Protein AF-A0A964U4U0-F1 (afdb_monomer)

Nearest PDB structures (foldseek):
  7o5y-assembly1_B  TM=2.198E-01  e=3.883E+00  Streptococcus sanguinis

Structure (mmCIF, N/CA/C/O backbone):
data_AF-A0A964U4U0-F1
#
_entry.id   AF-A0A964U4U0-F1
#
loop_
_atom_site.group_PDB
_atom_site.id
_atom_site.type_symbol
_atom_site.label_atom_id
_atom_site.label_alt_id
_atom_site.label_comp_id
_atom_site.label_asym_id
_atom_site.label_entity_id
_atom_site.label_seq_id
_atom_site.pdbx_PDB_ins_code
_atom_site.Cartn_x
_atom_site.Cartn_y
_atom_site.Cartn_z
_atom_site.occupancy
_atom_site.B_iso_or_equiv
_atom_site.auth_seq_id
_atom_site.auth_comp_id
_atom_site.auth_asym_id
_atom_site.auth_atom_id
_atom_site.pdbx_PDB_model_num
ATOM 1 N N . MET A 1 1 ? 42.409 -29.156 -69.355 1.00 46.88 1 MET A N 1
ATOM 2 C CA . MET A 1 1 ? 41.047 -29.585 -68.961 1.00 46.88 1 MET A CA 1
ATOM 3 C C . MET A 1 1 ? 41.095 -30.139 -67.543 1.00 46.88 1 MET A C 1
ATOM 5 O O . MET A 1 1 ? 41.234 -31.339 -67.374 1.00 46.88 1 MET A O 1
ATOM 9 N N . THR A 1 2 ? 41.028 -29.290 -66.521 1.00 56.16 2 THR A N 1
ATOM 10 C CA . THR A 1 2 ? 41.045 -29.736 -65.115 1.00 56.16 2 THR A CA 1
ATOM 11 C C . THR A 1 2 ? 40.323 -28.707 -64.252 1.00 56.16 2 THR A C 1
ATOM 13 O O . THR A 1 2 ? 40.936 -27.776 -63.747 1.00 56.16 2 THR A O 1
ATOM 16 N N . ALA A 1 3 ? 39.004 -28.854 -64.126 1.00 56.97 3 ALA A N 1
ATOM 17 C CA . ALA A 1 3 ? 38.183 -28.120 -63.161 1.00 56.97 3 ALA A CA 1
ATOM 18 C C . ALA A 1 3 ? 36.875 -28.894 -62.913 1.00 56.97 3 ALA A C 1
ATOM 20 O O . ALA A 1 3 ? 35.806 -28.495 -63.359 1.00 56.97 3 ALA A O 1
ATOM 21 N N . ARG A 1 4 ? 36.964 -30.076 -62.286 1.00 59.09 4 ARG A N 1
ATOM 22 C CA . ARG A 1 4 ? 35.781 -30.855 -61.850 1.00 59.09 4 ARG A CA 1
ATOM 23 C C . ARG A 1 4 ? 35.887 -31.425 -60.428 1.00 59.09 4 ARG A C 1
ATOM 25 O O . ARG A 1 4 ? 35.003 -32.153 -60.007 1.00 59.09 4 ARG A O 1
ATOM 32 N N . GLY A 1 5 ? 36.933 -31.073 -59.676 1.00 56.50 5 GLY A N 1
ATOM 33 C CA . GLY A 1 5 ? 37.124 -31.524 -58.288 1.00 56.50 5 GLY A CA 1
ATOM 34 C C . GLY A 1 5 ? 36.676 -30.527 -57.212 1.00 56.50 5 GLY A C 1
ATOM 35 O O . GLY A 1 5 ? 36.685 -30.873 -56.038 1.00 56.50 5 GLY A O 1
ATOM 36 N N . PHE A 1 6 ? 36.294 -29.303 -57.589 1.00 62.09 6 PHE A N 1
ATOM 37 C CA . PHE A 1 6 ? 35.995 -28.232 -56.628 1.00 62.09 6 PHE A CA 1
ATOM 38 C C . PHE A 1 6 ? 34.555 -28.248 -56.091 1.00 62.09 6 PHE A C 1
ATOM 40 O O . PHE A 1 6 ? 34.290 -27.654 -55.055 1.00 62.09 6 PHE A O 1
ATOM 47 N N . THR A 1 7 ? 33.632 -28.976 -56.723 1.00 78.88 7 THR A N 1
ATOM 48 C CA . THR A 1 7 ? 32.193 -28.857 -56.430 1.00 78.88 7 THR A CA 1
ATOM 49 C C . THR A 1 7 ? 31.756 -29.536 -55.131 1.00 78.88 7 THR A C 1
ATOM 51 O O . THR A 1 7 ? 30.837 -29.056 -54.477 1.00 78.88 7 THR A O 1
ATOM 54 N N . LEU A 1 8 ? 32.401 -30.634 -54.722 1.00 82.75 8 LEU A N 1
ATOM 55 C CA . LEU A 1 8 ? 32.011 -31.381 -53.515 1.00 82.75 8 LEU A CA 1
ATOM 56 C C . LEU A 1 8 ? 32.471 -30.684 -52.228 1.00 82.75 8 LEU A C 1
ATOM 58 O O . LEU A 1 8 ? 31.707 -30.578 -51.271 1.00 82.75 8 LEU A O 1
ATOM 62 N N . LEU A 1 9 ? 33.706 -30.176 -52.220 1.00 85.81 9 LEU A N 1
ATOM 63 C CA . LEU A 1 9 ? 34.259 -29.448 -51.078 1.00 85.81 9 LEU A CA 1
ATOM 64 C C . LEU A 1 9 ? 33.588 -28.076 -50.911 1.00 85.81 9 LEU A C 1
ATOM 66 O O . LEU A 1 9 ? 33.288 -27.674 -49.790 1.00 85.81 9 LEU A O 1
ATOM 70 N N . GLU A 1 10 ? 33.291 -27.393 -52.017 1.00 86.44 10 GLU A N 1
ATOM 71 C CA . GLU A 1 10 ? 32.561 -26.123 -52.015 1.00 86.44 10 GLU A CA 1
ATOM 72 C C . GLU A 1 10 ? 31.123 -26.289 -51.503 1.00 86.44 10 GLU A C 1
ATOM 74 O O . GLU A 1 10 ? 30.670 -25.501 -50.673 1.00 86.44 10 GLU A O 1
ATOM 79 N N . LEU A 1 11 ? 30.435 -27.370 -51.891 1.00 89.94 11 LEU A N 1
ATOM 80 C CA . LEU A 1 11 ? 29.103 -27.689 -51.372 1.00 89.94 11 LEU A CA 1
ATOM 81 C C . LEU A 1 11 ? 29.129 -28.001 -49.865 1.00 89.94 11 LEU A C 1
ATOM 83 O O . LEU A 1 11 ? 28.239 -27.583 -49.118 1.00 89.94 11 LEU A O 1
ATOM 87 N N . LEU A 1 12 ? 30.163 -28.699 -49.390 1.00 92.50 12 LEU A N 1
ATOM 88 C CA . LEU A 1 12 ? 30.322 -29.010 -47.968 1.00 92.50 12 LEU A CA 1
ATOM 89 C C . LEU A 1 12 ? 30.622 -27.748 -47.138 1.00 92.50 12 LEU A C 1
ATOM 91 O O . LEU A 1 12 ? 30.056 -27.563 -46.062 1.00 92.50 12 LEU A O 1
ATOM 95 N N . LEU A 1 13 ? 31.434 -26.829 -47.666 1.00 94.25 13 LEU A N 1
ATOM 96 C CA . LEU A 1 13 ? 31.675 -25.523 -47.046 1.00 94.25 13 LEU A CA 1
ATOM 97 C C . LEU A 1 13 ? 30.412 -24.650 -47.021 1.00 94.25 13 LEU A C 1
ATOM 99 O O . LEU A 1 13 ? 30.101 -24.063 -45.985 1.00 94.25 13 LEU A O 1
ATOM 103 N N . ALA A 1 14 ? 29.651 -24.602 -48.117 1.00 94.00 14 ALA A N 1
ATOM 104 C CA . ALA A 1 14 ? 28.410 -23.830 -48.197 1.00 94.00 14 ALA A CA 1
ATOM 105 C C . ALA A 1 14 ? 27.355 -24.325 -47.192 1.00 94.00 14 ALA A C 1
ATOM 107 O O . ALA A 1 14 ? 26.696 -23.526 -46.519 1.00 94.00 14 ALA A O 1
ATOM 108 N N . THR A 1 15 ? 27.225 -25.644 -47.037 1.00 94.75 15 THR A N 1
ATOM 109 C CA . THR A 1 15 ? 26.290 -26.236 -46.068 1.00 94.75 15 THR A CA 1
ATOM 110 C C . THR A 1 15 ? 26.719 -25.964 -44.626 1.00 94.75 15 THR A C 1
ATOM 112 O O . THR A 1 15 ? 25.882 -25.544 -43.827 1.00 94.75 15 THR A O 1
ATOM 115 N N . MET A 1 16 ? 28.012 -26.081 -44.295 1.00 96.62 16 MET A N 1
ATOM 116 C CA . MET A 1 16 ? 28.520 -25.701 -42.968 1.00 96.62 16 MET A CA 1
ATOM 117 C C . MET A 1 16 ? 28.282 -24.224 -42.648 1.00 96.62 16 MET A C 1
ATOM 119 O O . MET A 1 16 ? 27.806 -23.900 -41.558 1.00 96.62 16 MET A O 1
ATOM 123 N N . LEU A 1 17 ? 28.559 -23.330 -43.602 1.00 96.31 17 LEU A N 1
ATOM 124 C CA . LEU A 1 17 ? 28.321 -21.897 -43.433 1.00 96.31 17 LEU A CA 1
ATOM 125 C C . LEU A 1 17 ? 26.839 -21.618 -43.146 1.00 96.31 17 LEU A C 1
ATOM 127 O O . LEU A 1 17 ? 26.513 -20.854 -42.240 1.00 96.31 17 LEU A O 1
ATOM 131 N N . THR A 1 18 ? 25.940 -22.289 -43.869 1.00 96.75 18 THR A N 1
ATOM 132 C CA . THR A 1 18 ? 24.490 -22.136 -43.692 1.00 96.75 18 THR A CA 1
ATOM 133 C C . THR A 1 18 ? 24.042 -22.564 -42.292 1.00 96.75 18 THR A C 1
ATOM 135 O O . THR A 1 18 ? 23.272 -21.848 -41.653 1.00 96.75 18 THR A O 1
ATOM 138 N N . VAL A 1 19 ? 24.561 -23.682 -41.770 1.00 97.44 19 VAL A N 1
ATOM 139 C CA . VAL A 1 19 ? 24.249 -24.153 -40.407 1.00 97.44 19 VAL A CA 1
ATOM 140 C C . VAL A 1 19 ? 24.725 -23.152 -39.353 1.00 97.44 19 VAL A C 1
ATOM 142 O O . VAL A 1 19 ? 23.967 -22.823 -38.442 1.00 97.44 19 VAL A O 1
ATOM 145 N N . ILE A 1 20 ? 25.943 -22.616 -39.489 1.00 96.50 20 ILE A N 1
ATOM 146 C CA . ILE A 1 20 ? 26.489 -21.622 -38.550 1.00 96.50 20 ILE A CA 1
ATOM 147 C C . ILE A 1 20 ? 25.628 -20.354 -38.543 1.00 96.50 20 ILE A C 1
ATOM 149 O O . ILE A 1 20 ? 25.281 -19.846 -37.474 1.00 96.50 20 ILE A O 1
ATOM 153 N N . VAL A 1 21 ? 25.231 -19.869 -39.723 1.00 96.44 21 VAL A N 1
ATOM 154 C CA . VAL A 1 21 ? 24.347 -18.702 -39.844 1.00 96.44 21 VAL A CA 1
ATOM 155 C C . VAL A 1 21 ? 22.987 -18.984 -39.204 1.00 96.44 21 VAL A C 1
ATOM 157 O O . VAL A 1 21 ? 22.488 -18.153 -38.450 1.00 96.44 21 VAL A O 1
ATOM 160 N N . MET A 1 22 ? 22.408 -20.165 -39.429 1.00 97.00 22 MET A N 1
ATOM 161 C CA . MET A 1 22 ? 21.101 -20.529 -38.878 1.00 97.00 22 MET A CA 1
ATOM 162 C C . MET A 1 22 ? 21.124 -20.638 -37.346 1.00 97.00 22 MET A C 1
ATOM 164 O O . MET A 1 22 ? 20.206 -20.148 -36.691 1.00 97.00 22 MET A O 1
ATOM 168 N N . VAL A 1 23 ? 22.201 -21.179 -36.762 1.00 95.94 23 VAL A N 1
ATOM 169 C CA . VAL A 1 23 ? 22.423 -21.188 -35.303 1.00 95.94 23 VAL A CA 1
ATOM 170 C C . VAL A 1 23 ? 22.559 -19.763 -34.758 1.00 95.94 23 VAL A C 1
ATOM 172 O O . VAL A 1 23 ? 21.965 -19.440 -33.730 1.00 95.94 23 VAL A O 1
ATOM 175 N N . GLY A 1 24 ? 23.284 -18.888 -35.462 1.00 94.19 24 GLY A N 1
ATOM 176 C CA . GLY A 1 24 ? 23.416 -17.476 -35.093 1.00 94.19 24 GLY A CA 1
ATOM 177 C C . GLY A 1 24 ? 22.075 -16.737 -35.098 1.00 94.19 24 GLY A C 1
ATOM 178 O O . GLY A 1 24 ? 21.735 -16.063 -34.126 1.00 94.19 24 GLY A O 1
ATOM 179 N N . VAL A 1 25 ? 21.275 -16.917 -36.152 1.00 94.31 25 VAL A N 1
ATOM 180 C CA . VAL A 1 25 ? 19.927 -16.336 -36.251 1.00 94.31 25 VAL A CA 1
ATOM 181 C C . VAL A 1 25 ? 19.024 -16.883 -35.151 1.00 94.31 25 VAL A C 1
ATOM 183 O O . VAL A 1 25 ? 18.333 -16.106 -34.498 1.00 94.31 25 VAL A O 1
ATOM 186 N N . MET A 1 26 ? 19.062 -18.189 -34.880 1.00 92.81 26 MET A N 1
ATOM 187 C CA . MET A 1 26 ? 18.259 -18.7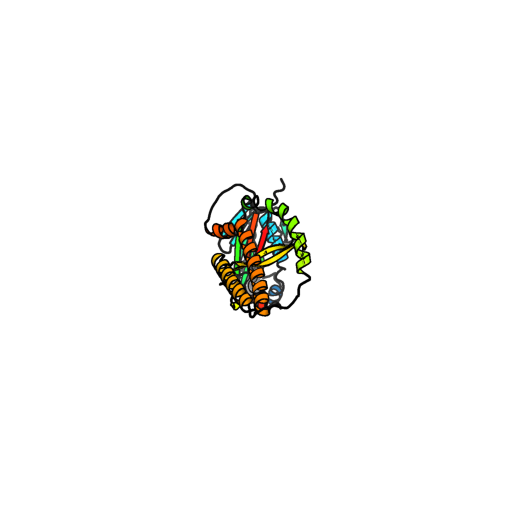95 -33.819 1.00 92.81 26 MET A CA 1
ATOM 188 C C . MET A 1 26 ? 18.651 -18.256 -32.438 1.00 92.81 26 MET A C 1
ATOM 190 O O . MET A 1 26 ? 17.771 -17.959 -31.640 1.00 92.81 26 MET A O 1
ATOM 194 N N . ALA A 1 27 ? 19.939 -18.028 -32.169 1.00 88.31 27 ALA A N 1
ATOM 195 C CA . ALA A 1 27 ? 20.390 -17.398 -30.928 1.00 88.31 27 ALA A CA 1
ATOM 196 C C . ALA A 1 27 ? 19.879 -15.953 -30.777 1.00 88.31 27 ALA A C 1
ATOM 198 O O . ALA A 1 27 ? 19.484 -15.550 -29.682 1.00 88.31 27 ALA A O 1
ATOM 199 N N . VAL A 1 28 ? 19.845 -15.177 -31.865 1.00 85.81 28 VAL A N 1
ATOM 200 C CA . VAL A 1 28 ? 19.287 -13.813 -31.867 1.00 85.81 28 VAL A CA 1
ATOM 201 C C . VAL A 1 28 ? 17.772 -13.843 -31.675 1.00 85.81 28 VAL A C 1
ATOM 203 O O . VAL A 1 28 ? 17.255 -13.117 -30.831 1.00 85.81 28 VAL A O 1
ATOM 206 N N . VAL A 1 29 ? 17.062 -14.717 -32.390 1.00 83.69 29 VAL A N 1
ATOM 207 C CA . VAL A 1 29 ? 15.612 -14.886 -32.239 1.00 83.69 29 VAL A CA 1
ATOM 208 C C . VAL A 1 29 ? 15.274 -15.345 -30.827 1.00 83.69 29 VAL A C 1
ATOM 210 O O . VAL A 1 29 ? 14.354 -14.799 -30.249 1.00 83.69 29 VAL A O 1
ATOM 213 N N . VAL A 1 30 ? 16.034 -16.260 -30.221 1.00 80.81 30 VAL A N 1
ATOM 214 C CA . VAL A 1 30 ? 15.833 -16.667 -28.819 1.00 80.81 30 VAL A CA 1
ATOM 215 C C . VAL A 1 30 ? 16.056 -15.494 -27.865 1.00 80.81 30 VAL A C 1
ATOM 217 O O . VAL A 1 30 ? 15.299 -15.353 -26.916 1.00 80.81 30 VAL A O 1
ATOM 220 N N . ARG A 1 31 ? 17.025 -14.608 -28.124 1.00 70.88 31 ARG A N 1
ATOM 221 C CA . ARG A 1 31 ? 17.236 -13.405 -27.300 1.00 70.88 31 ARG A CA 1
ATOM 222 C C . ARG A 1 31 ? 16.146 -12.344 -27.460 1.00 70.88 31 ARG A C 1
ATOM 224 O O . ARG A 1 31 ? 15.880 -11.630 -26.505 1.00 70.88 31 ARG A O 1
ATOM 231 N N . ILE A 1 32 ? 15.541 -12.228 -28.642 1.00 71.81 32 ILE A N 1
ATOM 232 C CA . ILE A 1 32 ? 14.451 -11.272 -28.914 1.00 71.81 32 ILE A CA 1
ATOM 233 C C . ILE A 1 32 ? 13.091 -11.846 -28.482 1.00 71.81 32 ILE A C 1
ATOM 235 O O . ILE A 1 32 ? 12.220 -11.113 -28.026 1.00 71.81 32 ILE A O 1
ATOM 239 N N . ALA A 1 33 ? 12.900 -13.155 -28.647 1.00 61.56 33 ALA A N 1
ATOM 240 C CA . ALA A 1 33 ? 11.668 -13.875 -28.342 1.00 61.56 33 ALA A CA 1
ATOM 241 C C . ALA A 1 33 ? 11.613 -14.382 -26.903 1.00 61.56 33 ALA A C 1
ATOM 243 O O . ALA A 1 33 ? 10.542 -14.791 -26.463 1.00 61.56 33 ALA A O 1
ATOM 244 N N . GLN A 1 34 ? 12.724 -14.351 -26.161 1.00 49.06 34 GLN A N 1
ATOM 245 C CA . GLN A 1 34 ? 12.649 -14.283 -24.713 1.00 49.06 34 GLN A CA 1
ATOM 246 C C . GLN A 1 34 ? 11.943 -12.961 -24.406 1.00 49.06 34 GLN A C 1
ATOM 248 O O . GLN A 1 34 ? 12.555 -11.906 -24.594 1.00 49.06 34 GLN A O 1
ATOM 253 N N . PRO A 1 35 ? 10.662 -12.964 -23.973 1.00 44.22 35 PRO A N 1
ATOM 254 C CA . PRO A 1 35 ? 10.140 -11.777 -23.323 1.00 44.22 35 PRO A CA 1
ATOM 255 C C . PRO A 1 35 ? 11.170 -11.401 -22.259 1.00 44.22 35 PRO A C 1
ATOM 257 O O . PRO A 1 35 ? 11.768 -12.298 -21.657 1.00 44.22 35 PRO A O 1
ATOM 260 N N . LEU A 1 36 ? 11.402 -10.105 -22.048 1.00 47.81 36 LEU A N 1
ATOM 261 C CA . LEU A 1 36 ? 12.010 -9.635 -20.811 1.00 47.81 36 LEU A CA 1
ATOM 262 C C . LEU A 1 36 ? 11.108 -10.129 -19.677 1.00 47.81 36 LEU A C 1
ATOM 264 O O . LEU A 1 36 ? 10.215 -9.422 -19.223 1.00 47.81 36 LEU A O 1
ATOM 268 N N . ASP A 1 37 ? 11.262 -11.393 -19.300 1.00 45.56 37 ASP A N 1
ATOM 269 C CA . ASP A 1 37 ? 10.617 -11.994 -18.168 1.00 45.56 37 ASP A CA 1
ATOM 270 C C . ASP A 1 37 ? 11.407 -11.398 -17.007 1.00 45.56 37 ASP A C 1
ATOM 272 O O . ASP A 1 37 ? 12.599 -11.700 -16.860 1.00 45.56 37 ASP A O 1
ATOM 276 N N . PRO A 1 38 ? 10.812 -10.525 -16.179 1.00 48.72 38 PRO A N 1
ATOM 277 C CA . PRO A 1 38 ? 11.486 -9.936 -15.020 1.00 48.72 38 PRO A CA 1
ATOM 278 C C . PRO A 1 38 ? 11.909 -10.990 -13.968 1.00 48.72 38 PRO A C 1
ATOM 280 O O . PRO A 1 38 ? 12.264 -10.658 -12.837 1.00 48.72 38 PRO A O 1
ATOM 283 N N . ARG A 1 39 ? 11.866 -12.278 -14.322 1.00 50.34 39 ARG A N 1
ATOM 284 C CA . ARG A 1 39 ? 12.176 -13.448 -13.514 1.00 50.34 39 ARG A CA 1
ATOM 285 C C . ARG A 1 39 ? 13.630 -13.905 -13.585 1.00 50.34 39 ARG A C 1
ATOM 287 O O . ARG A 1 39 ? 14.056 -14.543 -12.631 1.00 50.34 39 ARG A O 1
ATOM 294 N N . ASP A 1 40 ? 14.421 -13.560 -14.602 1.00 44.69 40 ASP A N 1
ATOM 295 C CA . ASP A 1 40 ? 15.714 -14.256 -14.796 1.00 44.69 40 ASP A CA 1
ATOM 296 C C . ASP A 1 40 ? 16.935 -13.641 -14.074 1.00 44.69 40 ASP A C 1
ATOM 298 O O . ASP A 1 40 ? 18.091 -13.957 -14.342 1.00 44.69 40 ASP A O 1
ATOM 302 N N . ARG A 1 41 ? 16.690 -12.771 -13.085 1.00 46.56 41 ARG A N 1
ATOM 303 C CA . ARG A 1 41 ? 17.671 -12.427 -12.030 1.00 46.56 41 ARG A CA 1
ATOM 304 C C . ARG A 1 41 ? 17.079 -12.520 -10.630 1.00 46.56 41 ARG A C 1
ATOM 306 O O . ARG A 1 41 ? 17.507 -11.829 -9.706 1.00 46.56 41 ARG A O 1
ATOM 313 N N . SER A 1 42 ? 16.073 -13.369 -10.481 1.00 46.09 42 SER A N 1
ATOM 314 C CA . SER A 1 42 ? 15.444 -13.644 -9.205 1.00 46.09 42 SER A CA 1
ATOM 315 C C . SER A 1 42 ? 15.955 -14.985 -8.670 1.00 46.09 42 SER A C 1
ATOM 317 O O . SER A 1 42 ? 15.746 -15.993 -9.344 1.00 46.09 42 SER A O 1
ATOM 319 N N . PRO A 1 43 ? 16.634 -15.044 -7.500 1.00 44.88 43 PRO A N 1
ATOM 320 C CA . PRO A 1 43 ? 16.855 -16.309 -6.793 1.00 44.88 43 PRO A CA 1
ATOM 321 C C . PRO A 1 43 ? 15.554 -17.118 -6.767 1.00 44.88 43 PRO A C 1
ATOM 323 O O . PRO A 1 43 ? 14.476 -16.530 -6.682 1.00 44.88 43 PRO A O 1
ATOM 326 N N . GLY A 1 44 ? 15.657 -18.439 -6.921 1.00 43.72 44 GLY A N 1
ATOM 327 C CA . GLY A 1 44 ? 14.530 -19.307 -7.264 1.00 43.72 44 GLY A CA 1
ATOM 328 C C . GLY A 1 44 ? 13.243 -19.033 -6.463 1.00 43.72 44 GLY A C 1
ATOM 329 O O . GLY A 1 44 ? 13.301 -18.631 -5.298 1.00 43.72 44 GLY A O 1
ATOM 330 N N . PRO A 1 45 ? 12.055 -19.279 -7.050 1.00 53.25 45 PRO A N 1
ATOM 331 C CA . PRO A 1 45 ? 10.754 -18.902 -6.481 1.00 53.25 45 PRO A CA 1
ATOM 332 C C . PRO A 1 45 ? 10.461 -19.471 -5.080 1.00 53.25 45 PRO A C 1
ATOM 334 O O . PRO A 1 45 ? 9.550 -18.990 -4.408 1.00 53.25 45 PRO A O 1
ATOM 337 N N . GLN A 1 46 ? 11.230 -20.460 -4.613 1.00 50.66 46 GLN A N 1
ATOM 338 C CA . GLN A 1 46 ? 11.144 -20.982 -3.247 1.00 50.66 46 GLN A CA 1
ATOM 339 C C . GLN A 1 46 ? 11.920 -20.150 -2.206 1.00 50.66 46 GLN A C 1
ATOM 341 O O . GLN A 1 46 ? 11.476 -20.082 -1.061 1.00 50.66 46 GLN A O 1
ATOM 346 N N . ASP A 1 47 ? 12.994 -19.450 -2.588 1.00 48.69 47 ASP A N 1
ATOM 347 C CA . ASP A 1 47 ? 13.791 -18.623 -1.667 1.00 48.69 47 ASP A CA 1
ATOM 348 C C . ASP A 1 47 ? 13.290 -17.174 -1.580 1.00 48.69 47 ASP A C 1
ATOM 350 O O . ASP A 1 47 ? 13.336 -16.560 -0.512 1.00 48.69 47 ASP A O 1
ATOM 354 N N . GLN A 1 48 ? 12.714 -16.625 -2.656 1.00 49.41 48 GLN A N 1
ATOM 355 C CA . GLN A 1 48 ? 12.152 -15.265 -2.632 1.00 49.41 48 GLN A CA 1
ATOM 356 C C . GLN A 1 48 ? 10.868 -15.134 -1.819 1.00 49.41 48 GLN A C 1
ATOM 358 O O . GLN A 1 48 ? 10.637 -14.094 -1.203 1.00 49.41 48 GLN A O 1
ATOM 363 N N . ALA A 1 49 ? 10.050 -16.188 -1.753 1.00 51.34 49 ALA A N 1
ATOM 364 C CA . ALA A 1 49 ? 8.835 -16.173 -0.942 1.00 51.34 49 ALA A CA 1
ATOM 365 C C . ALA A 1 49 ? 9.134 -16.018 0.563 1.00 51.34 49 ALA A C 1
ATOM 367 O O . ALA A 1 49 ? 8.275 -15.549 1.306 1.00 51.34 49 ALA A O 1
ATOM 368 N N . ARG A 1 50 ? 10.351 -16.367 1.012 1.00 51.50 50 ARG A N 1
ATOM 369 C CA . ARG A 1 50 ? 10.801 -16.205 2.406 1.00 51.50 50 ARG A CA 1
ATOM 370 C C . ARG A 1 50 ? 11.458 -14.856 2.689 1.00 51.50 50 ARG A C 1
ATOM 372 O O . ARG A 1 50 ? 11.630 -14.505 3.851 1.00 51.50 50 ARG A O 1
ATOM 379 N N . GLN A 1 51 ? 11.800 -14.093 1.654 1.00 52.00 51 GLN A N 1
ATOM 380 C CA . GLN A 1 51 ? 12.447 -12.788 1.777 1.00 52.00 51 GLN A CA 1
ATOM 381 C C . GLN A 1 51 ? 11.584 -11.684 1.169 1.00 52.00 51 GLN A C 1
ATOM 383 O O . GLN A 1 51 ? 12.095 -10.785 0.497 1.00 52.00 51 GLN A O 1
ATOM 388 N N . SER A 1 52 ? 10.266 -11.721 1.413 1.00 54.59 52 SER A N 1
ATOM 389 C CA . SER A 1 52 ? 9.472 -10.509 1.222 1.00 54.59 52 SER A CA 1
ATOM 390 C C . SER A 1 52 ? 10.161 -9.402 2.025 1.00 54.59 52 SER A C 1
ATOM 392 O O . SER A 1 52 ? 10.413 -9.602 3.220 1.00 54.59 52 SER A O 1
ATOM 394 N N . PRO A 1 53 ? 10.540 -8.274 1.395 1.00 63.09 53 PRO A N 1
ATOM 395 C CA . PRO A 1 53 ? 11.219 -7.209 2.106 1.00 63.09 53 PRO A CA 1
ATOM 396 C C . PRO A 1 53 ? 10.373 -6.826 3.322 1.00 63.09 53 PRO A C 1
ATOM 398 O O . PRO A 1 53 ? 9.141 -6.787 3.214 1.00 63.09 53 PRO A O 1
ATOM 401 N N . PRO A 1 54 ? 11.006 -6.578 4.483 1.00 77.69 54 PRO A N 1
ATOM 402 C CA . PRO A 1 54 ? 10.277 -6.255 5.693 1.00 77.69 54 PRO A CA 1
ATOM 403 C C . PRO A 1 54 ? 9.322 -5.105 5.409 1.00 77.69 54 PRO A C 1
ATOM 405 O O . PRO A 1 54 ? 9.634 -4.176 4.655 1.00 77.69 54 PRO A O 1
ATOM 408 N N . ILE A 1 55 ? 8.148 -5.191 6.022 1.00 79.19 55 ILE A N 1
ATOM 409 C CA . ILE A 1 55 ? 7.030 -4.286 5.787 1.00 79.19 55 ILE A CA 1
ATOM 410 C C . ILE A 1 55 ? 7.427 -2.796 5.992 1.00 79.19 55 ILE A C 1
ATOM 412 O O . ILE A 1 55 ? 6.833 -1.883 5.439 1.00 79.19 55 ILE A O 1
ATOM 416 N N . ASP A 1 56 ? 8.493 -2.509 6.728 1.00 78.50 56 ASP A N 1
ATOM 417 C CA . ASP A 1 56 ? 8.962 -1.134 6.920 1.00 78.50 56 ASP A CA 1
ATOM 418 C C . ASP A 1 56 ? 9.736 -0.588 5.710 1.00 78.50 56 ASP A C 1
ATOM 420 O O . ASP A 1 56 ? 9.703 0.614 5.431 1.00 78.50 56 ASP A O 1
ATOM 424 N N . ARG A 1 57 ? 10.409 -1.459 4.943 1.00 82.31 57 ARG A N 1
ATOM 425 C CA . ARG A 1 57 ? 11.183 -1.059 3.760 1.00 82.31 57 ARG A CA 1
ATOM 426 C C . ARG A 1 57 ? 10.271 -0.538 2.662 1.00 82.31 57 ARG A C 1
ATOM 428 O O . ARG A 1 57 ? 10.558 0.507 2.083 1.00 82.31 57 ARG A O 1
ATOM 435 N N . TRP A 1 58 ? 9.182 -1.242 2.369 1.00 84.69 58 TRP A N 1
ATOM 436 C CA . TRP A 1 58 ? 8.275 -0.775 1.326 1.00 84.69 58 TRP A CA 1
ATOM 437 C C . TRP A 1 58 ? 7.435 0.421 1.766 1.00 84.69 58 TRP A C 1
ATOM 439 O O . TRP A 1 58 ? 7.187 1.297 0.944 1.00 84.69 58 TRP A O 1
ATOM 449 N N . LEU A 1 59 ? 7.066 0.518 3.050 1.00 85.50 59 LEU A N 1
ATOM 450 C CA . LEU A 1 59 ? 6.422 1.722 3.573 1.00 85.50 59 LEU A CA 1
ATOM 451 C C . LEU A 1 59 ? 7.318 2.948 3.416 1.00 85.50 59 LEU A C 1
ATOM 453 O O . LEU A 1 59 ? 6.821 4.024 3.098 1.00 85.50 59 LEU A O 1
ATOM 457 N N . ARG A 1 60 ? 8.635 2.791 3.577 1.00 85.81 60 ARG A N 1
ATOM 458 C CA . ARG A 1 60 ? 9.597 3.861 3.299 1.00 85.81 60 ARG A CA 1
ATOM 459 C C . ARG A 1 60 ? 9.592 4.267 1.826 1.00 85.81 60 ARG A C 1
ATOM 461 O O . ARG A 1 60 ? 9.503 5.454 1.551 1.00 85.81 60 ARG A O 1
ATOM 468 N N . VAL A 1 61 ? 9.627 3.303 0.902 1.00 90.19 61 VAL A N 1
ATOM 469 C CA . VAL A 1 61 ? 9.554 3.583 -0.546 1.00 90.19 61 VAL A CA 1
ATOM 470 C C . VAL A 1 61 ? 8.258 4.311 -0.894 1.00 90.19 61 VAL A C 1
ATOM 472 O O . VAL A 1 61 ? 8.296 5.348 -1.541 1.00 90.19 61 VAL A O 1
ATOM 475 N N . LEU A 1 62 ? 7.117 3.822 -0.409 1.00 91.56 62 LEU A N 1
ATOM 476 C CA . LEU A 1 62 ? 5.822 4.443 -0.668 1.00 91.56 62 LEU A CA 1
ATOM 477 C C . LEU A 1 62 ? 5.715 5.854 -0.074 1.00 91.56 62 LEU A C 1
ATOM 479 O O . LEU A 1 62 ? 5.150 6.738 -0.710 1.00 91.56 62 LEU A O 1
ATOM 483 N N . ARG A 1 63 ? 6.276 6.081 1.122 1.00 90.19 63 ARG A N 1
ATOM 484 C CA . ARG A 1 63 ? 6.389 7.422 1.717 1.00 90.19 63 ARG A CA 1
ATOM 485 C C . ARG A 1 63 ? 7.185 8.360 0.824 1.00 90.19 63 ARG A C 1
ATOM 487 O O . ARG A 1 63 ? 6.728 9.466 0.568 1.00 90.19 63 ARG A O 1
ATOM 494 N N . THR A 1 64 ? 8.343 7.915 0.342 1.00 90.75 64 THR A N 1
ATOM 495 C CA . THR A 1 64 ? 9.174 8.703 -0.570 1.00 90.75 64 THR A CA 1
ATOM 496 C C . THR A 1 64 ? 8.438 9.004 -1.873 1.00 90.75 64 THR A C 1
ATOM 498 O O . THR A 1 64 ? 8.426 10.156 -2.294 1.00 90.75 64 THR A O 1
ATOM 501 N N . ASP A 1 65 ? 7.783 8.012 -2.474 1.00 93.88 65 ASP A N 1
ATOM 502 C CA . ASP A 1 65 ? 7.055 8.187 -3.732 1.00 93.88 65 ASP A CA 1
ATOM 503 C C . ASP A 1 65 ? 5.875 9.158 -3.587 1.00 93.88 65 ASP A C 1
ATOM 505 O O . ASP A 1 65 ? 5.674 10.008 -4.451 1.00 93.88 65 ASP A O 1
ATOM 509 N N . LEU A 1 66 ? 5.120 9.070 -2.486 1.00 93.19 66 LEU A N 1
ATOM 510 C CA . LEU A 1 66 ? 4.012 9.986 -2.202 1.00 93.19 66 LEU A CA 1
ATOM 511 C C . LEU A 1 66 ? 4.500 11.406 -1.903 1.00 93.19 66 LEU A C 1
ATOM 513 O O . LEU A 1 66 ? 3.927 12.348 -2.431 1.00 93.19 66 LEU A O 1
ATOM 517 N N . ALA A 1 67 ? 5.586 11.565 -1.143 1.00 90.38 67 ALA A N 1
ATOM 518 C CA . ALA A 1 67 ? 6.145 12.880 -0.818 1.00 90.38 67 ALA A CA 1
ATOM 519 C C . ALA A 1 67 ? 6.656 13.656 -2.048 1.00 90.38 67 ALA A C 1
ATOM 521 O O . ALA A 1 67 ? 6.736 14.880 -2.019 1.00 90.38 67 ALA A O 1
ATOM 522 N N . HIS A 1 68 ? 7.010 12.958 -3.130 1.00 93.31 68 HIS A N 1
ATOM 523 C CA . HIS A 1 68 ? 7.498 13.573 -4.369 1.00 93.31 68 HIS A CA 1
ATOM 524 C C . HIS A 1 68 ? 6.481 13.502 -5.517 1.00 93.31 68 HIS A C 1
ATOM 526 O O . HIS A 1 68 ? 6.805 13.871 -6.655 1.00 93.31 68 HIS A O 1
ATOM 532 N N . ALA A 1 69 ? 5.267 13.013 -5.254 1.00 95.06 69 ALA A N 1
ATOM 533 C CA . ALA A 1 69 ? 4.200 12.982 -6.237 1.00 95.06 69 ALA A CA 1
ATOM 534 C C . ALA A 1 69 ? 3.668 14.403 -6.470 1.00 95.06 69 ALA A C 1
ATOM 536 O O . ALA A 1 69 ? 3.377 15.144 -5.542 1.00 95.06 69 ALA A O 1
ATOM 537 N N . LYS A 1 70 ? 3.530 14.793 -7.737 1.00 95.06 70 LYS A N 1
ATOM 538 C CA . LYS A 1 70 ? 2.858 16.035 -8.150 1.00 95.06 70 LYS A CA 1
ATOM 539 C C . LYS A 1 70 ? 1.399 15.805 -8.516 1.00 95.06 70 LYS A C 1
ATOM 541 O O . LYS A 1 70 ? 0.589 16.719 -8.445 1.00 95.06 70 LYS A O 1
ATOM 546 N N . ASN A 1 71 ? 1.070 14.591 -8.943 1.00 95.31 71 ASN A N 1
ATOM 547 C CA . ASN A 1 71 ? -0.291 14.184 -9.248 1.00 95.31 71 ASN A CA 1
ATOM 548 C C . ASN A 1 71 ? -0.514 12.762 -8.736 1.00 95.31 71 ASN A C 1
ATOM 550 O O . ASN A 1 71 ? 0.342 11.893 -8.914 1.00 95.31 71 ASN A O 1
ATOM 554 N N . ILE A 1 72 ? -1.666 12.546 -8.108 1.00 95.75 72 ILE A N 1
ATOM 555 C CA . ILE A 1 72 ? -2.071 11.278 -7.516 1.00 95.75 72 ILE A CA 1
ATOM 556 C C . ILE A 1 72 ? -3.455 10.936 -8.053 1.00 95.75 72 ILE A C 1
ATOM 558 O O . ILE A 1 72 ? -4.427 11.654 -7.832 1.00 95.75 72 ILE A O 1
ATOM 562 N N . GLN A 1 73 ? -3.539 9.807 -8.744 1.00 95.88 73 GLN A N 1
ATOM 563 C CA . GLN A 1 73 ? -4.781 9.238 -9.247 1.00 95.88 73 GLN A CA 1
ATOM 564 C C . GLN A 1 73 ? -5.038 7.915 -8.541 1.00 95.88 73 GLN A C 1
ATOM 566 O O . GLN A 1 73 ? -4.184 7.025 -8.518 1.00 95.88 73 GLN A O 1
ATOM 571 N N . THR A 1 74 ? -6.229 7.769 -7.979 1.00 94.12 74 THR A N 1
ATOM 572 C CA . THR A 1 74 ? -6.649 6.548 -7.299 1.00 94.12 74 THR A CA 1
ATOM 573 C C . THR A 1 74 ? -7.745 5.863 -8.106 1.00 94.12 74 THR A C 1
ATOM 575 O O . THR A 1 74 ? -8.626 6.499 -8.678 1.00 94.12 74 THR A O 1
ATOM 578 N N . ALA A 1 75 ? -7.664 4.542 -8.177 1.00 93.56 75 ALA A N 1
ATOM 579 C CA . ALA A 1 75 ? -8.691 3.665 -8.711 1.00 93.56 75 ALA A CA 1
ATOM 580 C C . ALA A 1 75 ? -8.789 2.430 -7.806 1.00 93.56 75 ALA A C 1
ATOM 582 O O . ALA A 1 75 ? -8.003 2.255 -6.868 1.00 93.56 75 ALA A O 1
ATOM 583 N N . GLU A 1 76 ? -9.764 1.562 -8.055 1.00 90.19 76 GLU A N 1
ATOM 584 C CA . GLU A 1 76 ? -9.884 0.329 -7.285 1.00 90.19 76 GLU A CA 1
ATOM 585 C C . GLU A 1 76 ? -8.619 -0.532 -7.439 1.00 90.19 76 GLU A C 1
ATOM 587 O O . GLU A 1 76 ? -8.223 -0.884 -8.550 1.00 90.19 76 GLU A O 1
ATOM 592 N N . ASN A 1 77 ? -7.959 -0.836 -6.312 1.00 92.38 77 ASN A N 1
ATOM 593 C CA . ASN A 1 77 ? -6.726 -1.631 -6.246 1.00 92.38 77 ASN A CA 1
ATOM 594 C C . ASN A 1 77 ? -5.567 -1.101 -7.110 1.00 92.38 77 ASN A C 1
ATOM 596 O O . ASN A 1 77 ? -4.663 -1.857 -7.485 1.00 92.38 77 ASN A O 1
ATOM 600 N N . LYS A 1 78 ? -5.582 0.201 -7.423 1.00 96.19 78 LYS A N 1
ATOM 601 C CA . LYS A 1 78 ? -4.553 0.864 -8.219 1.00 96.19 78 LYS A CA 1
ATOM 602 C C . LYS A 1 78 ? -4.340 2.304 -7.755 1.00 96.19 78 LYS A C 1
ATOM 604 O O . LYS A 1 78 ? -5.283 3.080 -7.652 1.00 96.19 78 LYS A O 1
ATOM 609 N N . ILE A 1 79 ? -3.088 2.684 -7.530 1.00 96.31 79 ILE A N 1
ATOM 610 C CA . ILE A 1 79 ? -2.680 4.074 -7.291 1.00 96.31 79 ILE A CA 1
ATOM 611 C C . ILE A 1 79 ? -1.652 4.432 -8.353 1.00 96.31 79 ILE A C 1
ATOM 613 O O . ILE A 1 79 ? -0.687 3.702 -8.548 1.00 96.31 79 ILE A O 1
ATOM 617 N N . THR A 1 80 ? -1.852 5.550 -9.037 1.00 97.31 80 THR A N 1
ATOM 618 C CA . THR A 1 80 ? -0.898 6.092 -10.004 1.00 97.31 80 THR A CA 1
ATOM 619 C C . THR A 1 80 ? -0.389 7.431 -9.493 1.00 97.31 80 THR A C 1
ATOM 621 O O . THR A 1 80 ? -1.178 8.324 -9.202 1.00 97.31 80 THR A O 1
ATOM 624 N N . LEU A 1 81 ? 0.925 7.556 -9.385 1.00 96.69 81 LEU A N 1
ATOM 625 C CA . LEU A 1 81 ? 1.650 8.740 -8.961 1.00 96.69 81 LEU A CA 1
ATOM 626 C C . LEU A 1 81 ? 2.456 9.252 -10.152 1.00 96.69 81 LEU A C 1
ATOM 628 O O . LEU A 1 81 ? 3.110 8.470 -10.839 1.00 96.69 81 LEU A O 1
ATOM 632 N N . THR A 1 82 ? 2.447 10.556 -10.377 1.00 97.75 82 THR A N 1
ATOM 633 C CA . THR A 1 82 ? 3.335 11.211 -11.343 1.00 97.75 82 THR A CA 1
ATOM 634 C C . THR A 1 82 ? 4.145 12.256 -10.595 1.00 97.75 82 THR A C 1
ATOM 636 O O . THR A 1 82 ? 3.555 13.119 -9.946 1.00 97.75 82 THR A O 1
ATOM 639 N N . GLY A 1 83 ? 5.475 12.182 -10.646 1.00 96.00 83 GLY A N 1
ATOM 640 C CA . GLY A 1 83 ? 6.347 13.039 -9.837 1.00 96.00 83 GLY A CA 1
ATOM 641 C C . GLY A 1 83 ? 7.840 12.831 -10.094 1.00 96.00 83 GLY A C 1
ATOM 642 O O . GLY A 1 83 ? 8.221 12.303 -11.138 1.00 96.00 83 GLY A O 1
ATOM 643 N N . TYR A 1 84 ? 8.675 13.244 -9.134 1.00 92.62 84 TYR A N 1
ATOM 644 C CA . TYR A 1 84 ? 10.144 13.314 -9.262 1.00 92.62 84 TYR A CA 1
ATOM 645 C C . TYR A 1 84 ? 10.891 12.439 -8.235 1.00 92.62 84 TYR A C 1
ATOM 647 O O . TYR A 1 84 ? 11.827 12.901 -7.584 1.00 92.62 84 TYR A O 1
ATOM 655 N N . ALA A 1 85 ? 10.466 11.183 -8.066 1.00 87.12 85 ALA A N 1
ATOM 656 C CA . ALA A 1 85 ? 11.129 10.204 -7.192 1.00 87.12 85 ALA A CA 1
ATOM 657 C C . ALA A 1 85 ? 11.252 8.823 -7.845 1.00 87.12 85 ALA A C 1
ATOM 659 O O . ALA A 1 85 ? 10.843 7.802 -7.294 1.00 87.12 85 ALA A O 1
ATOM 660 N N . ALA A 1 86 ? 11.815 8.773 -9.050 1.00 89.12 86 ALA A N 1
ATOM 661 C CA . ALA A 1 86 ? 12.129 7.492 -9.666 1.00 89.12 86 ALA A CA 1
ATOM 662 C C . ALA A 1 86 ? 13.243 6.786 -8.872 1.00 89.12 86 ALA A C 1
ATOM 664 O O . ALA A 1 86 ? 14.219 7.419 -8.479 1.00 89.12 86 ALA A O 1
ATOM 665 N N . LEU A 1 87 ? 13.149 5.478 -8.657 1.00 90.31 87 LEU A N 1
ATOM 666 C CA . LEU A 1 87 ? 14.256 4.683 -8.128 1.00 90.31 87 LEU A CA 1
ATOM 667 C C . LEU A 1 87 ? 15.243 4.361 -9.253 1.00 90.31 87 LEU A C 1
ATOM 669 O O . LEU A 1 87 ? 14.828 4.118 -10.385 1.00 90.31 87 LEU A O 1
ATOM 673 N N . SER A 1 88 ? 16.542 4.348 -8.949 1.00 88.75 88 SER A N 1
ATOM 674 C CA . SER A 1 88 ? 17.560 3.889 -9.899 1.00 88.75 88 SER A CA 1
ATOM 675 C C . SER A 1 88 ? 17.594 2.362 -10.009 1.00 88.75 88 SER A C 1
ATOM 677 O O . SER A 1 88 ? 17.540 1.664 -8.992 1.00 88.75 88 SER A O 1
ATOM 679 N N . ASP A 1 89 ? 17.800 1.844 -11.223 1.00 78.56 89 ASP A N 1
ATOM 680 C CA . ASP A 1 89 ? 17.883 0.398 -11.494 1.00 78.56 89 ASP A CA 1
ATOM 681 C C . ASP A 1 89 ? 18.974 -0.315 -10.692 1.00 78.56 89 ASP A C 1
ATOM 683 O O . ASP A 1 89 ? 18.813 -1.454 -10.256 1.00 78.56 89 ASP A O 1
ATOM 687 N N . ARG A 1 90 ? 20.116 0.354 -10.499 1.00 76.69 90 ARG A N 1
ATOM 688 C CA . ARG A 1 90 ? 21.320 -0.261 -9.917 1.00 76.69 90 ARG A CA 1
ATOM 689 C C . ARG A 1 90 ? 21.441 -0.078 -8.409 1.00 76.69 90 ARG A C 1
ATOM 691 O O . ARG A 1 90 ? 22.115 -0.874 -7.766 1.00 76.69 90 ARG A O 1
ATOM 698 N N . GLY A 1 91 ? 20.817 0.956 -7.845 1.00 66.44 91 GLY A N 1
ATOM 699 C CA . GLY A 1 91 ? 21.011 1.329 -6.441 1.00 66.44 91 GLY A CA 1
ATOM 700 C C . GLY A 1 91 ? 19.738 1.358 -5.607 1.00 66.44 91 GLY A C 1
ATOM 701 O O . GLY A 1 91 ? 19.834 1.438 -4.384 1.00 66.44 91 GLY A O 1
ATOM 702 N N . ARG A 1 92 ? 18.550 1.335 -6.236 1.00 74.94 92 ARG A N 1
ATOM 703 C CA . ARG A 1 92 ? 17.257 1.636 -5.587 1.00 74.94 92 ARG A CA 1
ATOM 704 C C . ARG A 1 92 ? 17.289 2.920 -4.744 1.00 74.94 92 ARG A C 1
ATOM 706 O O . ARG A 1 92 ? 16.489 3.083 -3.825 1.00 74.94 92 ARG A O 1
ATOM 713 N N . GLY A 1 93 ? 18.235 3.808 -5.042 1.00 84.31 93 GLY A N 1
ATOM 714 C CA . GLY A 1 93 ? 18.299 5.140 -4.470 1.00 84.31 93 GLY A CA 1
ATOM 715 C C . GLY A 1 93 ? 17.286 6.028 -5.187 1.00 84.31 93 GLY A C 1
ATOM 716 O O . GLY A 1 93 ? 17.073 5.826 -6.389 1.00 84.31 93 GLY A O 1
ATOM 717 N N . PRO A 1 94 ? 16.652 6.978 -4.483 1.00 86.31 94 PRO A N 1
ATOM 718 C CA . PRO A 1 94 ? 15.787 7.955 -5.121 1.00 86.31 94 PRO A CA 1
ATOM 719 C C . PRO A 1 94 ? 16.593 8.787 -6.123 1.00 86.31 94 PRO A C 1
ATOM 721 O O . PRO A 1 94 ? 17.751 9.130 -5.891 1.00 86.31 94 PRO A O 1
ATOM 724 N N . THR A 1 95 ? 15.970 9.098 -7.249 1.00 92.06 95 THR A N 1
ATOM 725 C CA . THR A 1 95 ? 16.493 9.969 -8.300 1.00 92.06 95 THR A CA 1
ATOM 726 C C . THR A 1 95 ? 15.458 11.044 -8.600 1.00 92.06 95 THR A C 1
ATOM 728 O O . THR A 1 95 ? 14.256 10.812 -8.474 1.00 92.06 95 THR A O 1
ATOM 731 N N . HIS A 1 96 ? 15.918 12.207 -9.052 1.00 92.38 96 HIS A N 1
ATOM 732 C CA . HIS A 1 96 ? 15.048 13.326 -9.423 1.00 92.38 96 HIS A CA 1
ATOM 733 C C . HIS A 1 96 ? 14.484 13.214 -10.849 1.00 92.38 96 HIS A C 1
ATOM 735 O O . HIS A 1 96 ? 13.985 14.197 -11.391 1.00 92.38 96 HIS A O 1
ATOM 741 N N . ARG A 1 97 ? 14.574 12.038 -11.488 1.00 94.75 97 ARG A N 1
ATOM 742 C CA . ARG A 1 97 ? 14.016 11.842 -12.832 1.00 94.75 97 ARG A CA 1
ATOM 743 C C . ARG A 1 97 ? 12.483 11.833 -12.770 1.00 94.75 97 ARG A C 1
ATOM 745 O O . ARG A 1 97 ? 11.923 11.235 -11.844 1.00 94.75 97 ARG A O 1
ATOM 752 N N . PRO A 1 98 ? 11.797 12.464 -13.740 1.00 96.75 98 PRO A N 1
ATOM 753 C CA . PRO A 1 98 ? 10.346 12.418 -13.816 1.00 96.75 98 PRO A CA 1
ATOM 754 C C . PRO A 1 98 ? 9.888 10.990 -14.123 1.00 96.75 98 PRO A C 1
ATOM 756 O O . PRO A 1 98 ? 10.331 10.366 -15.091 1.00 96.75 98 PRO A O 1
ATOM 759 N N . ALA A 1 99 ? 8.976 10.472 -13.308 1.00 97.06 99 ALA A N 1
ATOM 760 C CA . ALA A 1 99 ? 8.437 9.135 -13.493 1.00 97.06 99 ALA A CA 1
ATOM 761 C C . ALA A 1 99 ? 6.946 9.054 -13.183 1.00 97.06 99 ALA A C 1
ATOM 763 O O . ALA A 1 99 ? 6.394 9.795 -12.364 1.00 97.06 99 ALA A O 1
ATOM 764 N N . LYS A 1 100 ? 6.313 8.083 -13.839 1.00 97.69 100 LYS A N 1
ATOM 765 C CA . LYS A 1 100 ? 4.978 7.595 -13.525 1.00 97.69 100 LYS A CA 1
ATOM 766 C C 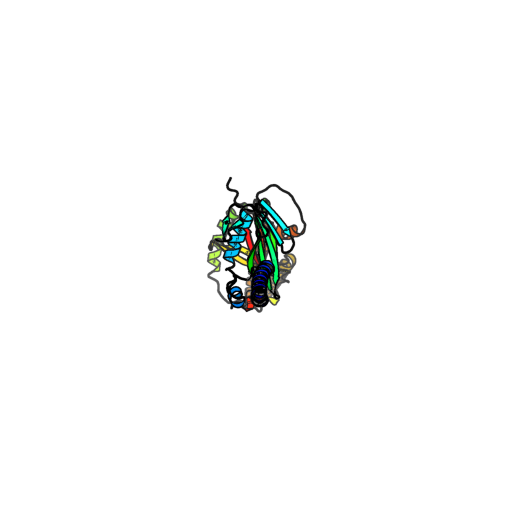. LYS A 1 100 ? 5.108 6.286 -12.759 1.00 97.69 100 LYS A C 1
ATOM 768 O O . LYS A 1 100 ? 5.582 5.288 -13.295 1.00 97.69 100 LYS A O 1
ATOM 773 N N . ILE A 1 101 ? 4.674 6.285 -11.509 1.00 97.44 101 ILE A N 1
ATOM 774 C CA . ILE A 1 101 ? 4.734 5.139 -10.607 1.00 97.44 101 ILE A CA 1
ATOM 775 C C . ILE A 1 101 ? 3.314 4.620 -10.406 1.00 97.44 101 ILE A C 1
ATOM 777 O O . ILE A 1 101 ? 2.412 5.357 -10.039 1.00 97.44 101 ILE A O 1
ATOM 781 N N . THR A 1 102 ? 3.090 3.343 -10.667 1.00 97.69 102 THR A N 1
ATOM 782 C CA . THR A 1 102 ? 1.800 2.676 -10.524 1.00 97.69 102 THR A CA 1
ATOM 783 C C . THR A 1 102 ? 1.930 1.566 -9.500 1.00 97.69 102 THR A C 1
ATOM 785 O O . THR A 1 102 ? 2.623 0.581 -9.734 1.00 97.69 102 THR A O 1
ATOM 788 N N . TYR A 1 103 ? 1.228 1.699 -8.385 1.00 96.94 103 TYR A N 1
ATOM 789 C CA . TYR A 1 103 ? 0.981 0.599 -7.468 1.00 96.94 103 TYR A CA 1
ATOM 790 C C . TYR A 1 103 ? -0.277 -0.128 -7.907 1.00 96.94 103 TYR A C 1
ATOM 792 O O . TYR A 1 103 ? -1.315 0.505 -8.102 1.00 96.94 103 TYR A O 1
ATOM 800 N N . GLN A 1 104 ? -0.203 -1.442 -8.056 1.00 96.88 104 GLN A N 1
ATOM 801 C CA . GLN A 1 104 ? -1.339 -2.259 -8.458 1.00 96.88 104 GLN A CA 1
ATOM 802 C C . GLN A 1 104 ? -1.339 -3.589 -7.711 1.00 96.88 104 GLN A C 1
ATOM 804 O O . GLN A 1 104 ? -0.285 -4.177 -7.468 1.00 96.88 104 GLN A O 1
ATOM 809 N N . LEU A 1 105 ? -2.537 -4.061 -7.365 1.00 95.38 105 LEU A N 1
ATOM 810 C CA . LEU A 1 105 ? -2.733 -5.411 -6.858 1.00 95.38 105 LEU A CA 1
ATOM 811 C C . LEU A 1 105 ? -2.749 -6.386 -8.038 1.00 95.38 105 LEU A C 1
ATOM 813 O O . LEU A 1 105 ? -3.529 -6.207 -8.975 1.00 95.38 105 LEU A O 1
ATOM 817 N N . GLN A 1 106 ? -1.920 -7.421 -7.994 1.00 94.69 106 GLN A N 1
ATOM 818 C CA . GLN A 1 106 ? -1.934 -8.494 -8.981 1.00 94.69 106 GLN A CA 1
ATOM 819 C C . GLN A 1 106 ? -2.062 -9.844 -8.285 1.00 94.69 106 GLN A C 1
ATOM 821 O O . GLN A 1 106 ? -1.310 -10.162 -7.364 1.00 94.69 106 GLN A O 1
ATOM 826 N N . THR A 1 107 ? -3.010 -10.654 -8.746 1.00 91.94 107 THR A N 1
ATOM 827 C CA . THR A 1 107 ? -3.194 -12.018 -8.256 1.00 91.94 107 THR A CA 1
ATOM 828 C C . THR A 1 107 ? -2.395 -12.984 -9.124 1.00 91.94 107 THR A C 1
ATOM 830 O O . THR A 1 107 ? -2.664 -13.126 -10.314 1.00 91.94 107 THR A O 1
ATOM 833 N N . THR A 1 108 ? -1.435 -13.677 -8.515 1.00 88.69 108 THR A N 1
ATOM 834 C CA . THR A 1 108 ? -0.601 -14.696 -9.163 1.00 88.69 108 THR A CA 1
ATOM 835 C C . THR A 1 108 ? -0.521 -15.910 -8.245 1.00 88.69 108 THR A C 1
ATOM 837 O O . THR A 1 108 ? -0.211 -15.771 -7.063 1.00 88.69 108 THR A O 1
ATOM 840 N N . ASN A 1 109 ? -0.788 -17.110 -8.771 1.00 88.19 109 ASN A N 1
ATOM 841 C CA . ASN A 1 109 ? -0.761 -18.368 -8.008 1.00 88.19 109 ASN A CA 1
ATOM 842 C C . ASN A 1 109 ? -1.647 -18.344 -6.746 1.00 88.19 109 ASN A C 1
ATOM 844 O O . ASN A 1 109 ? -1.220 -18.778 -5.680 1.00 88.19 109 ASN A O 1
ATOM 848 N N . ARG A 1 110 ? -2.875 -17.807 -6.856 1.00 86.25 110 ARG A N 1
ATOM 849 C CA . ARG A 1 110 ? -3.832 -17.630 -5.736 1.00 86.25 110 ARG A CA 1
ATOM 850 C C . ARG A 1 110 ? -3.331 -16.737 -4.592 1.00 86.25 110 ARG A C 1
ATOM 852 O O . ARG A 1 110 ? -3.964 -16.684 -3.546 1.00 86.25 110 ARG A O 1
ATOM 859 N N . ARG A 1 111 ? -2.218 -16.030 -4.783 1.00 86.25 111 ARG A N 1
ATOM 860 C CA . ARG A 1 111 ? -1.713 -15.019 -3.856 1.00 86.25 111 ARG A CA 1
ATOM 861 C C . ARG A 1 111 ? -1.856 -13.648 -4.486 1.00 86.25 111 ARG A C 1
ATOM 863 O O . ARG A 1 111 ? -1.633 -13.488 -5.686 1.00 86.25 111 ARG A O 1
ATOM 870 N N . CYS A 1 112 ? -2.226 -12.669 -3.677 1.00 88.44 112 CYS A N 1
ATOM 871 C CA . CYS A 1 112 ? -2.293 -11.283 -4.103 1.00 88.44 112 CYS A CA 1
ATOM 872 C C . CYS A 1 112 ? -1.006 -10.555 -3.719 1.00 88.44 112 CYS A C 1
ATOM 874 O O . CYS A 1 112 ? -0.499 -10.685 -2.603 1.00 88.44 112 CYS A O 1
ATOM 876 N N . TRP A 1 113 ? -0.478 -9.802 -4.673 1.00 91.38 113 TRP A N 1
ATOM 877 C CA . TRP A 1 113 ? 0.787 -9.097 -4.570 1.00 91.38 113 TRP A CA 1
ATOM 878 C C . TRP A 1 113 ? 0.563 -7.618 -4.840 1.00 91.38 113 TRP A C 1
ATOM 880 O O . TRP A 1 113 ? -0.174 -7.268 -5.762 1.00 91.38 113 TRP A O 1
ATOM 890 N N . ILE A 1 114 ? 1.229 -6.747 -4.084 1.00 93.88 114 ILE A N 1
ATOM 891 C CA . ILE A 1 114 ? 1.394 -5.354 -4.503 1.00 93.88 114 ILE A CA 1
ATOM 892 C C . ILE A 1 114 ? 2.617 -5.292 -5.407 1.00 93.88 114 ILE A C 1
ATOM 894 O O . ILE A 1 114 ? 3.724 -5.662 -5.006 1.00 93.88 114 ILE A O 1
ATOM 898 N N . ILE A 1 115 ? 2.418 -4.767 -6.608 1.00 94.56 115 ILE A N 1
ATOM 899 C CA . ILE A 1 115 ? 3.483 -4.487 -7.564 1.00 94.56 115 ILE A CA 1
ATOM 900 C C . ILE A 1 115 ? 3.593 -2.978 -7.724 1.00 94.56 115 ILE A C 1
ATOM 902 O O . ILE A 1 115 ? 2.586 -2.288 -7.884 1.00 94.56 115 ILE A O 1
ATOM 906 N N . ARG A 1 116 ? 4.825 -2.475 -7.687 1.00 95.75 116 ARG A N 1
ATOM 907 C CA . ARG A 1 116 ? 5.176 -1.100 -8.034 1.00 95.75 116 ARG A CA 1
ATOM 908 C C . ARG A 1 116 ? 5.784 -1.111 -9.425 1.00 95.75 116 ARG A C 1
ATOM 910 O O . ARG A 1 116 ? 6.871 -1.638 -9.624 1.00 95.75 116 ARG A O 1
ATOM 917 N N . ARG A 1 117 ? 5.091 -0.521 -10.386 1.00 96.25 117 ARG A N 1
ATOM 918 C CA . ARG A 1 117 ? 5.574 -0.327 -11.750 1.00 96.25 117 ARG A CA 1
ATOM 919 C C . ARG A 1 117 ? 5.999 1.120 -11.930 1.00 96.25 117 ARG A C 1
ATOM 921 O O . ARG A 1 117 ? 5.182 2.013 -11.757 1.00 96.25 117 ARG A O 1
ATOM 928 N N . GLN A 1 118 ? 7.243 1.356 -12.290 1.00 96.75 118 GLN A N 1
ATOM 929 C CA . GLN A 1 118 ? 7.795 2.672 -12.567 1.00 96.75 118 GLN A CA 1
ATOM 930 C C . GLN A 1 118 ? 8.053 2.801 -14.063 1.00 96.75 118 GLN A C 1
ATOM 932 O O . GLN A 1 118 ? 8.601 1.891 -14.671 1.00 96.75 118 GLN A O 1
ATOM 937 N N . GLN A 1 119 ? 7.664 3.927 -14.645 1.00 96.62 119 GLN A N 1
ATOM 938 C CA . GLN A 1 119 ? 7.970 4.283 -16.022 1.00 96.62 119 GLN A CA 1
ATOM 939 C C . GLN A 1 119 ? 8.653 5.648 -16.041 1.00 96.62 119 GLN A C 1
ATOM 941 O O . GLN A 1 119 ? 8.077 6.616 -15.534 1.00 96.62 119 GLN A O 1
ATOM 946 N N . TRP A 1 120 ? 9.852 5.737 -16.614 1.00 96.12 120 TRP A N 1
ATOM 947 C CA . TRP A 1 120 ? 10.518 7.028 -16.808 1.00 96.12 120 TRP A CA 1
ATOM 948 C C . TRP A 1 120 ? 9.834 7.801 -17.935 1.00 96.12 120 TRP A C 1
ATOM 950 O O . TRP A 1 120 ? 9.542 7.250 -18.995 1.00 96.12 120 TRP A O 1
ATOM 960 N N . LEU A 1 121 ? 9.521 9.072 -17.683 1.00 95.94 121 LEU A N 1
ATOM 961 C CA . LEU A 1 121 ? 8.778 9.916 -18.628 1.00 95.94 121 LEU A CA 1
ATOM 962 C C . LEU A 1 121 ? 9.691 10.656 -19.609 1.00 95.94 121 LEU A C 1
ATOM 964 O O . LEU A 1 121 ? 9.223 11.144 -20.632 1.00 95.94 121 LEU A O 1
ATOM 968 N N . ASP A 1 122 ? 10.977 10.742 -19.288 1.00 95.56 122 ASP A N 1
ATOM 969 C CA . ASP A 1 122 ? 12.025 11.357 -20.103 1.00 95.56 122 ASP A CA 1
ATOM 970 C C . ASP A 1 122 ? 12.684 10.368 -21.082 1.00 95.56 122 ASP A C 1
ATOM 972 O O . ASP A 1 122 ? 13.517 10.767 -21.891 1.00 95.56 122 ASP A O 1
ATOM 976 N N . GLU A 1 123 ? 12.309 9.087 -21.040 1.00 94.75 123 GLU A N 1
ATOM 977 C CA . GLU A 1 123 ? 12.914 8.031 -21.846 1.00 94.75 123 GLU A CA 1
ATOM 978 C C . GLU A 1 123 ? 11.885 7.375 -22.772 1.00 94.75 123 GLU A C 1
ATOM 980 O O . GLU A 1 123 ? 10.821 6.943 -22.332 1.00 94.75 123 GLU A O 1
ATOM 985 N N . LEU A 1 124 ? 12.202 7.297 -24.068 1.00 93.56 124 LEU A N 1
ATOM 986 C CA . LEU A 1 124 ? 11.312 6.765 -25.114 1.00 93.56 124 LEU A CA 1
ATOM 987 C C . LEU A 1 124 ? 11.653 5.322 -25.527 1.00 93.56 124 LEU A C 1
ATOM 989 O O . LEU A 1 124 ? 11.155 4.831 -26.539 1.00 93.56 124 LEU A O 1
ATOM 993 N N . THR A 1 125 ? 12.522 4.648 -24.777 1.00 92.81 125 THR A N 1
ATOM 994 C CA . THR A 1 125 ? 12.898 3.254 -25.032 1.00 92.81 125 THR A CA 1
ATOM 995 C C . THR A 1 125 ? 11.775 2.308 -24.594 1.00 92.81 125 THR A C 1
ATOM 997 O O . THR A 1 125 ? 10.968 2.637 -23.726 1.00 92.81 125 THR A O 1
ATOM 1000 N N . SER A 1 126 ? 11.711 1.111 -25.184 1.00 87.75 126 SER A N 1
ATOM 1001 C CA . SER A 1 126 ? 10.793 0.047 -24.739 1.00 87.75 126 SER A CA 1
ATOM 1002 C C . SER A 1 126 ? 11.104 -0.455 -23.330 1.00 87.75 126 SER A C 1
ATOM 1004 O O . SER A 1 126 ? 10.228 -0.987 -22.650 1.00 87.75 126 SER A O 1
ATOM 1006 N N . ASP A 1 127 ? 12.348 -0.262 -22.898 1.00 89.00 127 ASP A N 1
ATOM 1007 C CA . ASP A 1 127 ? 12.891 -0.784 -21.649 1.00 89.00 127 ASP A CA 1
ATOM 1008 C C . ASP A 1 127 ? 12.756 0.241 -20.509 1.00 89.00 127 ASP A C 1
ATOM 1010 O O . ASP A 1 127 ? 13.280 0.047 -19.416 1.00 89.00 127 ASP A O 1
ATOM 1014 N N . ASN A 1 128 ? 11.997 1.323 -20.731 1.00 93.56 128 ASN A N 1
ATOM 1015 C CA . ASN A 1 128 ? 11.784 2.405 -19.772 1.00 93.56 128 ASN A CA 1
ATOM 1016 C C . ASN A 1 128 ? 10.813 2.057 -18.624 1.00 93.56 128 ASN A C 1
ATOM 1018 O O . ASN A 1 128 ? 10.299 2.957 -17.951 1.00 93.56 128 ASN A O 1
ATOM 1022 N N . VAL A 1 129 ? 10.516 0.771 -18.422 1.00 94.75 129 VAL A N 1
ATOM 1023 C CA . VAL A 1 129 ? 9.580 0.280 -17.413 1.00 94.75 129 VAL A CA 1
ATOM 1024 C C . VAL A 1 129 ? 10.294 -0.666 -16.461 1.00 94.75 129 VAL A C 1
ATOM 1026 O O . VAL A 1 129 ? 10.723 -1.751 -16.842 1.00 94.75 129 VAL A O 1
ATOM 1029 N N . GLN A 1 130 ? 10.292 -0.305 -15.186 1.00 93.31 130 GLN A N 1
ATOM 1030 C CA . GLN A 1 130 ? 10.756 -1.146 -14.095 1.00 93.31 130 GLN A CA 1
ATOM 1031 C C . GLN A 1 130 ? 9.562 -1.670 -13.286 1.00 93.31 130 GLN A C 1
ATOM 1033 O O . GLN A 1 130 ? 8.621 -0.931 -12.994 1.00 93.31 130 GLN A O 1
ATOM 1038 N N . CYS A 1 131 ? 9.601 -2.940 -12.885 1.00 93.56 131 CYS A N 1
ATOM 1039 C CA . CYS A 1 131 ? 8.587 -3.554 -12.028 1.00 93.56 131 CYS A CA 1
ATOM 1040 C C . CYS A 1 131 ? 9.240 -4.128 -10.769 1.00 93.56 131 CYS A C 1
ATOM 1042 O O . CYS A 1 131 ? 10.069 -5.031 -10.854 1.00 93.56 131 CYS A O 1
ATOM 1044 N N . ASP A 1 132 ? 8.812 -3.650 -9.605 1.00 91.31 132 ASP A N 1
ATOM 1045 C CA . ASP A 1 132 ? 9.253 -4.136 -8.305 1.00 91.31 132 ASP A CA 1
ATOM 1046 C C . ASP A 1 132 ? 8.106 -4.863 -7.592 1.00 91.31 132 ASP A C 1
ATOM 1048 O O . ASP A 1 132 ? 6.990 -4.347 -7.462 1.00 91.31 132 ASP A O 1
ATOM 1052 N N . LEU A 1 133 ? 8.394 -6.056 -7.073 1.00 90.44 133 LEU A N 1
ATOM 1053 C CA . LEU A 1 133 ? 7.495 -6.768 -6.171 1.00 90.44 133 LEU A CA 1
ATOM 1054 C C . LEU A 1 133 ? 7.633 -6.183 -4.763 1.00 90.44 133 LEU A C 1
ATOM 1056 O O . LEU A 1 133 ? 8.712 -6.225 -4.169 1.00 90.44 133 LEU A O 1
ATOM 1060 N N . ILE A 1 134 ? 6.548 -5.617 -4.242 1.00 89.56 134 ILE A N 1
ATOM 1061 C CA . ILE A 1 134 ? 6.584 -4.833 -3.006 1.00 89.56 134 ILE A CA 1
ATOM 1062 C C . ILE A 1 134 ? 6.201 -5.658 -1.781 1.00 89.56 134 ILE A C 1
ATOM 1064 O O . ILE A 1 134 ? 6.848 -5.553 -0.740 1.00 89.56 134 ILE A O 1
ATOM 1068 N N . GLY A 1 135 ? 5.157 -6.472 -1.902 1.00 86.94 135 GLY A N 1
ATOM 1069 C CA . GLY A 1 135 ? 4.671 -7.290 -0.800 1.00 86.94 135 GLY A CA 1
ATOM 1070 C C . GLY A 1 135 ? 3.685 -8.350 -1.264 1.00 86.94 135 GLY A C 1
ATOM 1071 O O . GLY A 1 135 ? 3.014 -8.183 -2.285 1.00 86.94 135 GLY A O 1
ATOM 1072 N N . ALA A 1 136 ? 3.624 -9.437 -0.502 1.00 88.00 136 ALA A N 1
ATOM 1073 C CA . ALA A 1 136 ? 2.669 -10.529 -0.660 1.00 88.00 136 ALA A CA 1
ATOM 1074 C C . ALA A 1 136 ? 1.509 -10.393 0.335 1.00 88.00 136 ALA A C 1
ATOM 1076 O O . ALA A 1 136 ? 1.602 -9.641 1.307 1.00 88.00 136 ALA A O 1
ATOM 1077 N N . GLY A 1 137 ? 0.435 -11.149 0.109 1.00 85.88 137 GLY A N 1
ATOM 1078 C CA . GLY A 1 137 ? -0.644 -11.319 1.082 1.00 85.88 137 GLY A CA 1
ATOM 1079 C C . GLY A 1 137 ? -1.499 -10.070 1.284 1.00 85.88 137 GLY A C 1
ATOM 1080 O O . GLY A 1 137 ? -2.198 -9.967 2.283 1.00 85.88 137 GLY A O 1
ATOM 1081 N N . VAL A 1 138 ? -1.460 -9.105 0.365 1.00 87.12 138 VAL A N 1
ATOM 1082 C CA . VAL A 1 138 ? -2.343 -7.933 0.410 1.00 87.12 138 VAL A CA 1
ATOM 1083 C C . VAL A 1 138 ? -3.575 -8.256 -0.413 1.00 87.12 138 VAL A C 1
ATOM 1085 O O . VAL A 1 138 ? -3.444 -8.527 -1.599 1.00 87.12 138 VAL A O 1
ATOM 1088 N N . SER A 1 139 ? -4.765 -8.211 0.178 1.00 88.56 139 SER A N 1
ATOM 1089 C CA . SER A 1 139 ? -6.026 -8.472 -0.530 1.00 88.56 139 SER A CA 1
ATOM 1090 C C . SER A 1 139 ? -6.642 -7.203 -1.119 1.00 88.56 139 SER A C 1
ATOM 1092 O O . SER A 1 139 ? -7.317 -7.256 -2.145 1.00 88.56 139 SER A O 1
ATOM 1094 N N . ARG A 1 140 ? -6.391 -6.049 -0.490 1.00 88.19 140 ARG A N 1
ATOM 1095 C CA . ARG A 1 140 ? -6.906 -4.744 -0.918 1.00 88.19 140 ARG A CA 1
ATOM 1096 C C . ARG A 1 140 ? -5.986 -3.624 -0.443 1.00 88.19 140 ARG A C 1
ATOM 1098 O O . ARG A 1 140 ? -5.383 -3.722 0.626 1.00 88.19 140 ARG A O 1
ATOM 1105 N N . PHE A 1 141 ? -5.938 -2.519 -1.180 1.00 87.81 141 PHE A N 1
ATOM 1106 C CA . PHE A 1 141 ? -5.405 -1.257 -0.665 1.00 87.81 141 PHE A CA 1
ATOM 1107 C C . PHE A 1 141 ? -6.212 -0.068 -1.183 1.00 87.81 141 PHE A C 1
ATOM 1109 O O . PHE A 1 141 ? -6.777 -0.109 -2.276 1.00 87.81 141 PHE A O 1
ATOM 1116 N N . LYS A 1 142 ? -6.291 0.988 -0.370 1.00 88.31 142 LYS A N 1
ATOM 1117 C CA . LYS A 1 142 ? -6.992 2.231 -0.704 1.00 88.31 142 LYS A CA 1
ATOM 1118 C C . LYS A 1 142 ? -6.230 3.415 -0.125 1.00 88.31 142 LYS A C 1
ATOM 1120 O O . LYS A 1 142 ? -5.805 3.383 1.030 1.00 88.31 142 LYS A O 1
ATOM 1125 N N . LEU A 1 143 ? -6.060 4.443 -0.947 1.00 88.00 143 LEU A N 1
ATOM 1126 C CA . LEU A 1 143 ? -5.469 5.715 -0.556 1.00 88.00 143 LEU A CA 1
ATOM 1127 C C . LEU A 1 143 ? -6.585 6.741 -0.386 1.00 88.00 143 LEU A C 1
ATOM 1129 O O . LEU A 1 143 ? -7.455 6.865 -1.249 1.00 88.00 143 LEU A O 1
ATOM 1133 N N . PHE A 1 144 ? -6.551 7.447 0.733 1.00 84.88 144 PHE A N 1
ATOM 1134 C CA . PHE A 1 144 ? -7.491 8.491 1.101 1.00 84.88 144 PHE A CA 1
ATOM 1135 C C . PHE A 1 144 ? -6.755 9.826 1.121 1.00 84.88 144 PHE A C 1
ATOM 1137 O O . PHE A 1 144 ? -5.605 9.901 1.5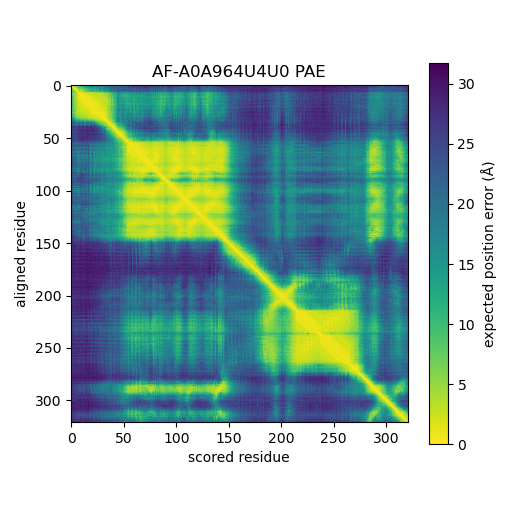63 1.00 84.88 144 PHE A O 1
ATOM 1144 N N . ARG A 1 145 ? -7.429 10.866 0.635 1.00 80.69 145 ARG A N 1
ATOM 1145 C CA . ARG A 1 145 ? -6.975 12.247 0.757 1.00 80.69 145 ARG A CA 1
ATOM 1146 C C . ARG A 1 145 ? -7.410 12.761 2.128 1.00 80.69 145 ARG A C 1
ATOM 1148 O O . ARG A 1 145 ? -8.574 12.607 2.476 1.00 80.69 145 ARG A O 1
ATOM 1155 N N . TYR A 1 146 ? -6.489 13.329 2.889 1.00 77.12 146 TYR A N 1
ATOM 1156 C CA . TYR A 1 146 ? -6.753 13.964 4.174 1.00 77.12 146 TYR A CA 1
ATOM 1157 C C . TYR A 1 146 ? -6.774 15.483 3.972 1.00 77.12 146 TYR A C 1
ATOM 1159 O O . TYR A 1 146 ? -5.832 16.041 3.405 1.00 77.12 146 TYR A O 1
ATOM 1167 N N . SER A 1 147 ? -7.863 16.130 4.387 1.00 71.88 147 SER A N 1
ATOM 1168 C CA . SER A 1 147 ? -7.980 17.592 4.417 1.00 71.88 147 SER A CA 1
ATOM 1169 C C . SER A 1 147 ? -7.641 18.079 5.823 1.00 71.88 147 SER A C 1
ATOM 1171 O O . SER A 1 147 ? -8.200 17.567 6.792 1.00 71.88 147 SER A O 1
ATOM 1173 N N . ALA A 1 148 ? -6.724 19.041 5.936 1.00 58.28 148 ALA A N 1
ATOM 1174 C CA . ALA A 1 148 ? -6.293 19.616 7.214 1.00 58.28 148 ALA A CA 1
ATOM 1175 C C . ALA A 1 148 ? -7.398 20.424 7.925 1.00 58.28 148 ALA A C 1
ATOM 1177 O O . ALA A 1 148 ? -7.283 20.701 9.114 1.00 58.28 148 ALA A O 1
ATOM 1178 N N . GLU A 1 149 ? -8.502 20.741 7.241 1.00 55.16 149 GLU A N 1
ATOM 1179 C CA . GLU A 1 149 ? -9.649 21.464 7.813 1.00 55.16 149 GLU A CA 1
ATOM 1180 C C . GLU A 1 149 ? -10.314 20.728 9.001 1.00 55.16 149 GLU A C 1
ATOM 1182 O O . GLU A 1 149 ? -11.042 21.348 9.769 1.00 55.16 149 GLU A O 1
ATOM 1187 N N . GLY A 1 150 ? -10.023 19.437 9.220 1.00 53.28 150 GLY A N 1
ATOM 1188 C CA . GLY A 1 150 ? -10.447 18.707 10.425 1.00 53.28 150 GLY A CA 1
ATOM 1189 C C . GLY A 1 150 ? -9.548 18.897 11.662 1.00 53.28 150 GLY A C 1
ATOM 1190 O O . GLY A 1 150 ? -9.916 18.474 12.754 1.00 53.28 150 GLY A O 1
ATOM 1191 N N . GLU A 1 151 ? -8.363 19.508 11.530 1.00 46.62 151 GLU A N 1
ATOM 1192 C CA . GLU A 1 151 ? -7.323 19.527 12.578 1.00 46.62 151 GLU A CA 1
ATOM 1193 C C . GLU A 1 151 ? -7.332 20.796 13.456 1.00 46.62 151 GLU A C 1
ATOM 1195 O O . GLU A 1 151 ? -6.890 20.737 14.605 1.00 46.62 151 GLU A O 1
ATOM 1200 N N . GLU A 1 152 ? -7.938 21.908 13.009 1.00 46.25 152 GLU A N 1
ATOM 1201 C CA . GLU A 1 152 ? -8.161 23.098 13.864 1.00 46.25 152 GLU A CA 1
ATOM 1202 C C . GLU A 1 152 ? -9.025 22.786 15.102 1.00 46.25 152 GLU A C 1
ATOM 1204 O O . GLU A 1 152 ? -8.949 23.480 16.118 1.00 46.25 152 GLU A O 1
ATOM 1209 N N . LEU A 1 153 ? -9.795 21.696 15.063 1.00 44.25 153 LEU A N 1
ATOM 1210 C CA . LEU A 1 153 ? -10.550 21.188 16.207 1.00 44.25 153 LEU A CA 1
ATOM 1211 C C . LEU A 1 153 ? -9.719 20.286 17.134 1.00 44.25 153 LEU A C 1
ATOM 1213 O O . LEU A 1 153 ? -10.075 20.159 18.299 1.00 44.25 153 LEU A O 1
ATOM 1217 N N . SER A 1 154 ? -8.605 19.707 16.671 1.00 40.41 154 SER A N 1
ATOM 1218 C CA . SER A 1 154 ? -7.762 18.777 17.444 1.00 40.41 154 SER A CA 1
ATOM 1219 C C . SER A 1 154 ? -6.676 19.492 18.257 1.00 40.41 154 SER A C 1
ATOM 1221 O O . SER A 1 154 ? -6.413 19.113 19.397 1.00 40.41 154 SER A O 1
ATOM 1223 N N . GLY A 1 155 ? -6.077 20.566 17.727 1.00 41.81 155 GLY A N 1
ATOM 1224 C CA . GLY A 1 155 ? -5.015 21.317 18.422 1.00 41.81 155 GLY A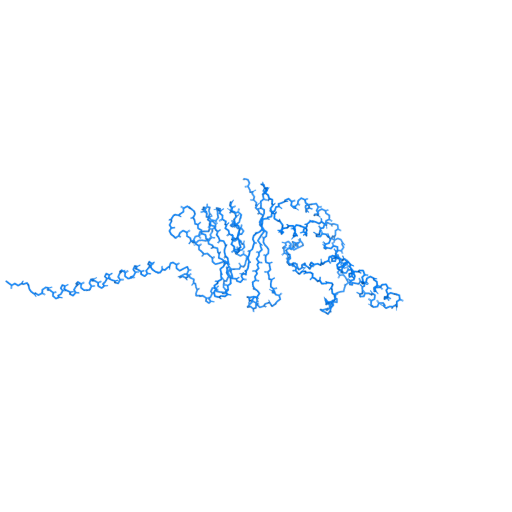 CA 1
ATOM 1225 C C . GLY A 1 155 ? -5.472 22.024 19.708 1.00 41.81 155 GLY A C 1
ATOM 1226 O O . GLY A 1 155 ? -4.659 22.341 20.572 1.00 41.81 155 GLY A O 1
ATOM 1227 N N . LYS A 1 156 ? -6.785 22.222 19.885 1.00 40.75 156 LYS A N 1
ATOM 1228 C CA . LYS A 1 156 ? -7.378 22.770 21.117 1.00 40.75 156 LYS A CA 1
ATOM 1229 C C . LYS A 1 156 ? -7.481 21.753 22.265 1.00 40.75 156 LYS A C 1
ATOM 1231 O O . LYS A 1 156 ? -7.778 22.152 23.388 1.00 40.75 156 LYS A O 1
ATOM 1236 N N . TYR A 1 157 ? -7.256 20.463 21.999 1.00 41.94 157 TYR A N 1
ATOM 1237 C CA . TYR A 1 157 ? -7.427 19.386 22.982 1.00 41.94 157 TYR A CA 1
ATOM 1238 C C . TYR A 1 157 ? -6.131 18.961 23.685 1.00 41.94 157 TYR A C 1
ATOM 1240 O O . TYR A 1 157 ? -6.202 18.506 24.828 1.00 41.94 157 TYR A O 1
ATOM 1248 N N . GLU A 1 158 ? -4.951 19.159 23.085 1.00 42.56 158 GLU A N 1
ATOM 1249 C CA . GLU A 1 158 ? -3.670 18.844 23.748 1.00 42.56 158 GLU A CA 1
ATOM 1250 C C . GLU A 1 158 ? -3.433 19.721 24.992 1.00 42.56 158 GLU A C 1
ATOM 1252 O O . GLU A 1 158 ? -2.878 19.249 25.982 1.00 42.56 158 GLU A O 1
ATOM 1257 N N . SER A 1 159 ? -3.968 20.948 25.029 1.00 47.50 159 SER A N 1
ATOM 1258 C CA . SER A 1 159 ? -3.895 21.810 26.218 1.00 47.50 159 SER A CA 1
ATOM 1259 C C . SER A 1 159 ? -4.868 21.435 27.346 1.00 47.50 159 SER A C 1
ATOM 1261 O O . SER A 1 159 ? -4.784 22.029 28.413 1.00 47.50 159 SER A O 1
ATOM 1263 N N . MET A 1 160 ? -5.790 20.480 27.143 1.00 39.03 160 MET A N 1
ATOM 1264 C CA . MET A 1 160 ? -6.729 20.009 28.183 1.00 39.03 160 MET A CA 1
ATOM 1265 C C . MET A 1 160 ? -6.405 18.596 28.704 1.00 39.03 160 MET A C 1
ATOM 1267 O O . MET A 1 160 ? -7.000 18.155 29.684 1.00 39.03 160 MET A O 1
ATOM 1271 N N . SER A 1 161 ? -5.468 17.872 28.077 1.00 41.25 161 SER A N 1
ATOM 1272 C CA . SER A 1 161 ? -5.090 16.505 28.478 1.00 41.25 161 SER A CA 1
ATOM 1273 C C . SER A 1 161 ? -4.024 16.449 29.584 1.00 41.25 161 SER A C 1
ATOM 1275 O O . SER A 1 161 ? -3.841 15.392 30.189 1.00 41.25 161 SER A O 1
ATOM 1277 N N . SER A 1 162 ? -3.338 17.562 29.875 1.00 41.12 162 SER A N 1
ATOM 1278 C CA . SER A 1 162 ? -2.340 17.647 30.956 1.00 41.12 162 SER A CA 1
ATOM 1279 C C . SER A 1 162 ? -2.946 17.393 32.345 1.00 41.12 162 SER A C 1
ATOM 1281 O O . SER A 1 162 ? -2.267 16.851 33.212 1.00 41.12 162 SER A O 1
ATOM 1283 N N . ASP A 1 163 ? -4.234 17.692 32.537 1.00 43.28 163 ASP A N 1
ATOM 1284 C CA . ASP A 1 163 ? -4.916 17.547 33.833 1.00 43.28 163 ASP A CA 1
ATOM 1285 C C . ASP A 1 163 ? -5.439 16.117 34.080 1.00 43.28 163 ASP A C 1
ATOM 1287 O O . ASP A 1 163 ? -5.809 15.753 35.193 1.00 43.28 163 ASP A O 1
ATOM 1291 N N . ALA A 1 164 ? -5.442 15.259 33.053 1.00 40.66 164 ALA A N 1
ATOM 1292 C CA . ALA A 1 164 ? -5.927 13.880 33.153 1.00 40.66 164 ALA A CA 1
ATOM 1293 C C . ALA A 1 164 ? -4.841 12.872 33.586 1.00 40.66 164 ALA A C 1
ATOM 1295 O O . ALA A 1 164 ? -5.153 11.711 33.859 1.00 40.66 164 ALA A O 1
ATOM 1296 N N . SER A 1 165 ? -3.568 13.286 33.650 1.00 42.06 165 SER A N 1
ATOM 1297 C CA . SER A 1 165 ? -2.450 12.414 34.049 1.00 42.06 165 SER A CA 1
ATOM 1298 C C . SER A 1 165 ? -2.417 12.120 35.553 1.00 42.06 165 SER A C 1
ATOM 1300 O O . SER A 1 165 ? -1.799 11.137 35.951 1.00 42.06 165 SER A O 1
ATOM 1302 N N . GLU A 1 166 ? -3.083 12.931 36.376 1.00 38.88 166 GLU A N 1
ATOM 1303 C CA . GLU A 1 166 ? -3.059 12.823 37.844 1.00 38.88 166 GLU A CA 1
ATOM 1304 C C . GLU A 1 166 ? -3.954 11.683 38.378 1.00 38.88 166 GLU A C 1
ATOM 1306 O O . GLU A 1 166 ? -3.800 11.246 39.508 1.00 38.88 166 GLU A O 1
ATOM 1311 N N . TRP A 1 167 ? -4.840 11.125 37.543 1.00 43.72 167 TRP A N 1
ATOM 1312 C CA . TRP A 1 167 ? -5.820 10.097 37.934 1.00 43.72 167 TRP A CA 1
ATOM 1313 C C . TRP A 1 167 ? -5.394 8.667 37.558 1.00 43.72 167 TRP A C 1
ATOM 1315 O O . TRP A 1 167 ? -6.111 7.704 37.827 1.00 43.72 167 TRP A O 1
ATOM 1325 N N . ALA A 1 168 ? -4.253 8.512 36.877 1.00 41.59 168 ALA A N 1
ATOM 1326 C CA . ALA A 1 168 ? -3.791 7.220 36.370 1.00 41.59 168 ALA A CA 1
ATOM 1327 C C . ALA A 1 168 ? -3.006 6.399 37.407 1.00 41.59 168 ALA A C 1
ATOM 1329 O O . ALA A 1 168 ? -2.942 5.176 37.268 1.00 41.59 168 ALA A O 1
ATOM 1330 N N . ASP A 1 169 ? -2.442 7.045 38.430 1.00 39.94 169 ASP A N 1
ATOM 1331 C CA . ASP A 1 169 ? -1.607 6.376 39.433 1.00 39.94 169 ASP A CA 1
ATOM 1332 C C . ASP A 1 169 ? -2.446 5.708 40.545 1.00 39.94 169 ASP A C 1
ATOM 1334 O O . ASP A 1 169 ? -2.062 4.650 41.041 1.00 39.94 169 ASP A O 1
ATOM 1338 N N . ASP A 1 170 ? -3.661 6.197 40.820 1.00 40.28 170 ASP A N 1
ATOM 1339 C CA . ASP A 1 170 ? -4.561 5.620 41.839 1.00 40.28 170 ASP A CA 1
ATOM 1340 C C . ASP A 1 170 ? -5.264 4.321 41.390 1.00 40.28 170 ASP A C 1
ATOM 1342 O O . ASP A 1 170 ? -5.712 3.517 42.209 1.00 40.28 170 ASP A O 1
ATOM 1346 N N . ALA A 1 171 ? -5.348 4.061 40.081 1.00 39.50 171 ALA A N 1
ATOM 1347 C CA . ALA A 1 171 ? -5.989 2.854 39.546 1.00 39.50 171 ALA A CA 1
ATOM 1348 C C . ALA A 1 171 ? -5.065 1.618 39.537 1.00 39.50 171 ALA A C 1
ATOM 1350 O O . ALA A 1 171 ? -5.538 0.499 39.330 1.00 39.50 171 ALA A O 1
ATOM 1351 N N . ALA A 1 172 ? -3.757 1.795 39.757 1.00 41.44 172 ALA A N 1
ATOM 1352 C CA . ALA A 1 172 ? -2.771 0.715 39.698 1.00 41.44 172 ALA A CA 1
ATOM 1353 C C . ALA A 1 172 ? -2.716 -0.152 40.975 1.00 41.44 172 ALA A C 1
ATOM 1355 O O . ALA A 1 172 ? -2.201 -1.270 40.923 1.00 41.44 172 ALA A O 1
ATOM 1356 N N . GLU A 1 173 ? -3.275 0.307 42.102 1.00 39.72 173 GLU A N 1
ATOM 1357 C CA . GLU A 1 173 ? -3.261 -0.440 43.374 1.00 39.72 173 GLU A CA 1
ATOM 1358 C C . GLU A 1 173 ? -4.432 -1.425 43.552 1.00 39.72 173 GLU A C 1
ATOM 1360 O O . GLU A 1 173 ? -4.385 -2.294 44.425 1.00 39.72 173 GLU A O 1
ATOM 1365 N N . LEU A 1 174 ? -5.464 -1.378 42.702 1.00 38.78 174 LEU A N 1
ATOM 1366 C CA . LEU A 1 174 ? -6.643 -2.242 42.822 1.00 38.78 174 LEU A CA 1
ATOM 1367 C C . LEU A 1 174 ? -6.642 -3.382 41.789 1.00 38.78 174 LEU A C 1
ATOM 1369 O O . LEU A 1 174 ? -7.338 -3.345 40.782 1.00 38.78 174 LEU A O 1
ATOM 1373 N N . GLY A 1 175 ? -5.890 -4.440 42.105 1.00 35.41 175 GLY A N 1
ATOM 1374 C CA . GLY A 1 175 ? -6.269 -5.830 41.813 1.00 35.41 175 GLY A CA 1
ATOM 1375 C C . GLY A 1 175 ? -6.285 -6.287 40.348 1.00 35.41 175 GLY A C 1
ATOM 1376 O O . GLY A 1 175 ? -7.320 -6.298 39.687 1.00 35.41 175 GLY A O 1
ATOM 1377 N N . HIS A 1 176 ? -5.164 -6.849 39.890 1.00 33.44 176 HIS A N 1
ATOM 1378 C CA . HIS A 1 176 ? -5.114 -7.747 38.732 1.00 33.44 176 HIS A CA 1
ATOM 1379 C C . HIS A 1 176 ? -5.772 -9.110 39.044 1.00 33.44 176 HIS A C 1
ATOM 1381 O O . HIS A 1 176 ? -5.086 -10.121 39.192 1.00 33.44 176 HIS A O 1
ATOM 1387 N N . GLU A 1 177 ? -7.103 -9.175 39.102 1.00 39.28 177 GLU A N 1
ATOM 1388 C CA . GLU A 1 177 ? -7.820 -10.435 38.873 1.00 39.28 177 GLU A CA 1
ATOM 1389 C C . GLU A 1 177 ? -8.256 -10.504 37.406 1.00 39.28 177 GLU A C 1
ATOM 1391 O O . GLU A 1 177 ? -8.923 -9.615 36.878 1.00 39.28 177 GLU A O 1
ATOM 1396 N N . ARG A 1 178 ? -7.821 -11.564 36.713 1.00 42.66 178 ARG A N 1
ATOM 1397 C CA . ARG A 1 178 ? -8.178 -11.844 35.319 1.00 42.66 178 ARG A CA 1
ATOM 1398 C C . ARG A 1 178 ? -9.690 -12.075 35.224 1.00 42.66 178 ARG A C 1
ATOM 1400 O O . ARG A 1 178 ? -10.158 -13.183 35.481 1.00 42.66 178 ARG A O 1
ATOM 1407 N N . HIS A 1 179 ? -10.444 -11.048 34.837 1.00 40.06 179 HIS A N 1
ATOM 1408 C CA . HIS A 1 179 ? -11.835 -11.198 34.417 1.00 40.06 179 HIS A CA 1
ATOM 1409 C C . HIS A 1 179 ? -11.881 -12.045 33.138 1.00 40.06 179 HIS A C 1
ATOM 1411 O O . HIS A 1 179 ? -11.331 -11.673 32.104 1.00 40.06 179 HIS A O 1
ATOM 1417 N N . GLY A 1 180 ? -12.457 -13.241 33.266 1.00 37.25 180 GLY A N 1
ATOM 1418 C CA . GLY A 1 180 ? -12.466 -14.279 32.243 1.00 37.25 180 GLY A CA 1
ATOM 1419 C C . GLY A 1 180 ? -13.429 -14.020 31.082 1.00 37.25 180 GLY A C 1
ATOM 1420 O O . GLY A 1 180 ? -14.481 -13.404 31.234 1.00 37.25 180 GLY A O 1
ATOM 1421 N N . GLU A 1 181 ? -13.074 -14.618 29.947 1.00 39.53 181 GLU A N 1
ATOM 1422 C CA . GLU A 1 181 ? -13.716 -14.658 28.619 1.00 39.53 181 GLU A CA 1
ATOM 1423 C C . GLU A 1 181 ? -15.218 -15.040 28.587 1.00 39.53 181 GLU A C 1
ATOM 1425 O O . GLU A 1 181 ? -15.830 -15.099 27.522 1.00 39.53 181 GLU A O 1
ATOM 1430 N N . ALA A 1 182 ? -15.846 -15.321 29.731 1.00 37.44 182 ALA A N 1
ATOM 1431 C CA . ALA A 1 182 ? -17.249 -15.726 29.814 1.00 37.44 182 ALA A CA 1
ATOM 1432 C C . ALA A 1 182 ? -18.239 -14.544 29.835 1.00 37.44 182 ALA A C 1
ATOM 1434 O O . ALA A 1 182 ? -19.417 -14.746 29.550 1.00 37.44 182 ALA A O 1
ATOM 1435 N N . GLU A 1 183 ? -17.787 -13.327 30.154 1.00 49.03 183 GLU A N 1
ATOM 1436 C CA . GLU A 1 183 ? -18.665 -12.160 30.357 1.00 49.03 183 GLU A CA 1
ATOM 1437 C C . GLU A 1 183 ? -18.907 -11.308 29.103 1.00 49.03 183 GLU A C 1
ATOM 1439 O O . GLU A 1 183 ? -19.829 -10.499 29.067 1.00 49.03 183 GLU A O 1
ATOM 1444 N N . GLU A 1 184 ? -18.139 -11.530 28.037 1.00 48.31 184 GLU A N 1
ATOM 1445 C CA . GLU A 1 184 ? -18.230 -10.735 26.805 1.00 48.31 184 GLU A CA 1
ATOM 1446 C C . GLU A 1 184 ? -19.470 -11.079 25.949 1.00 48.31 184 GLU A C 1
ATOM 1448 O O . GLU A 1 184 ? -19.830 -10.336 25.038 1.00 48.31 184 GLU A O 1
ATOM 1453 N N . ARG A 1 185 ? -20.168 -12.185 26.259 1.00 48.69 185 ARG A N 1
ATOM 1454 C CA . ARG A 1 185 ? -21.341 -12.665 25.501 1.00 48.69 185 ARG A CA 1
ATOM 1455 C C . ARG A 1 185 ? -22.619 -11.845 25.705 1.00 48.69 185 ARG A C 1
ATOM 1457 O O . ARG A 1 185 ? -23.490 -11.919 24.844 1.00 48.69 185 ARG A O 1
ATOM 1464 N N . ASP A 1 186 ? -22.718 -11.072 26.787 1.00 56.00 186 ASP A N 1
ATOM 1465 C CA . ASP A 1 186 ? -23.920 -10.289 27.126 1.00 56.00 186 ASP A CA 1
ATOM 1466 C C . ASP A 1 186 ? -23.801 -8.792 26.790 1.00 56.00 186 ASP A C 1
ATOM 1468 O O . ASP A 1 186 ? -24.723 -8.016 27.057 1.00 56.00 186 ASP A O 1
ATOM 1472 N N . LEU A 1 187 ? -22.693 -8.359 26.180 1.00 59.69 187 LEU A N 1
ATOM 1473 C CA . LEU A 1 187 ? -22.549 -6.976 25.731 1.00 59.69 187 LEU A CA 1
ATOM 1474 C C . LEU A 1 187 ? -23.574 -6.657 24.624 1.00 59.69 187 LEU A C 1
ATOM 1476 O O . LEU A 1 187 ? -23.856 -7.507 23.773 1.00 59.69 187 LEU A O 1
ATOM 1480 N N . PRO A 1 188 ? -24.140 -5.432 24.598 1.00 55.00 188 PRO A N 1
ATOM 1481 C CA . PRO A 1 188 ? -25.012 -5.011 23.507 1.00 55.00 188 PRO A CA 1
ATOM 1482 C C . PRO A 1 188 ? -24.246 -5.148 22.188 1.00 55.00 188 PRO A C 1
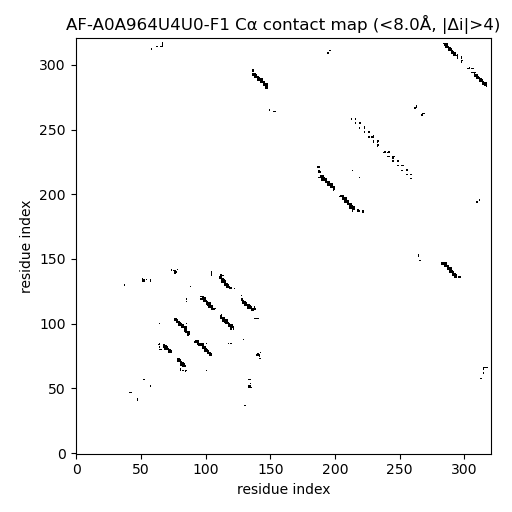ATOM 1484 O O . PRO A 1 188 ? -23.049 -4.856 22.154 1.00 55.00 188 PRO A O 1
ATOM 1487 N N . HIS A 1 189 ? -24.926 -5.635 21.141 1.00 56.16 189 HIS A N 1
ATOM 1488 C CA . HIS A 1 189 ? -24.316 -6.008 19.862 1.00 56.16 189 HIS A CA 1
ATOM 1489 C C . HIS A 1 189 ? -23.248 -4.995 19.444 1.00 56.16 189 HIS A C 1
ATOM 1491 O O . HIS A 1 189 ? -23.560 -3.852 19.110 1.00 56.16 189 HIS A O 1
ATOM 1497 N N . VAL A 1 190 ? -21.982 -5.420 19.476 1.00 54.72 190 VAL A N 1
ATOM 1498 C CA . VAL A 1 190 ? -20.893 -4.658 18.871 1.00 54.72 190 VAL A CA 1
ATOM 1499 C C . VAL A 1 190 ? -21.281 -4.479 17.409 1.00 54.72 190 VAL A C 1
ATOM 1501 O O . VAL A 1 190 ? -21.332 -5.461 16.668 1.00 54.72 190 VAL A O 1
ATOM 1504 N N . ILE A 1 191 ? -21.609 -3.249 16.995 1.00 55.00 191 ILE A N 1
ATOM 1505 C CA . ILE A 1 191 ? -22.041 -3.013 15.613 1.00 55.00 191 ILE A CA 1
ATOM 1506 C C . ILE A 1 191 ? -20.880 -3.396 14.695 1.00 55.00 191 ILE A C 1
ATOM 1508 O O . ILE A 1 191 ? -21.077 -4.096 13.700 1.00 55.00 191 ILE A O 1
ATOM 1512 N N . ARG A 1 192 ? -19.659 -2.943 15.028 1.00 54.69 192 ARG A N 1
ATOM 1513 C CA . ARG A 1 192 ? -18.428 -3.253 14.289 1.00 54.69 192 ARG A CA 1
ATOM 1514 C C . ARG A 1 192 ? -17.189 -3.168 15.178 1.00 54.69 192 ARG A C 1
ATOM 1516 O O . ARG A 1 192 ? -16.991 -2.190 15.891 1.00 54.69 192 ARG A O 1
ATOM 1523 N N . HIS A 1 193 ? -16.289 -4.130 15.019 1.00 50.97 193 HIS A N 1
ATOM 1524 C CA . HIS A 1 193 ? -14.907 -4.008 15.474 1.00 50.97 193 HIS A CA 1
ATOM 1525 C C . HIS A 1 193 ? -14.104 -3.187 14.458 1.00 50.97 193 HIS A C 1
ATOM 1527 O O . HIS A 1 193 ? -14.134 -3.481 13.257 1.00 50.97 193 HIS A O 1
ATOM 1533 N N . ARG A 1 194 ? -13.376 -2.158 14.905 1.00 51.66 194 ARG A N 1
ATOM 1534 C CA . ARG A 1 194 ? -12.527 -1.351 14.019 1.00 51.66 194 ARG A CA 1
ATOM 1535 C C . ARG A 1 194 ? -11.160 -1.123 14.649 1.00 51.66 194 ARG A C 1
ATOM 1537 O O . ARG A 1 194 ? -11.035 -0.524 15.706 1.00 51.66 194 ARG A O 1
ATOM 1544 N N . TRP A 1 195 ? -10.111 -1.575 13.974 1.00 49.12 195 TRP A N 1
ATOM 1545 C CA . TRP A 1 195 ? -8.741 -1.263 14.372 1.00 49.12 195 TRP A CA 1
ATOM 1546 C C . TRP A 1 195 ? -8.412 0.189 14.021 1.00 49.12 195 TRP A C 1
ATOM 1548 O O . TRP A 1 195 ? -8.587 0.605 12.872 1.00 49.12 195 TRP A O 1
ATOM 1558 N N . ALA A 1 196 ? -7.918 0.948 14.996 1.00 46.69 196 ALA A N 1
ATOM 1559 C CA . ALA A 1 196 ? -7.418 2.301 14.803 1.00 46.69 196 ALA A CA 1
ATOM 1560 C C . ALA A 1 196 ? -5.950 2.404 15.227 1.00 46.69 196 ALA A C 1
ATOM 1562 O O . ALA A 1 196 ? -5.498 1.751 16.168 1.00 46.69 196 ALA A O 1
ATOM 1563 N N . TYR A 1 197 ? -5.212 3.249 14.511 1.00 43.00 197 TYR A N 1
ATOM 1564 C CA . TYR A 1 197 ? -3.891 3.704 14.924 1.00 43.00 197 TYR A CA 1
ATOM 1565 C C . TYR A 1 197 ? -4.078 4.828 15.939 1.00 43.00 197 TYR A C 1
ATOM 1567 O O . TYR A 1 197 ? -4.556 5.899 15.571 1.00 43.00 197 TYR A O 1
ATOM 1575 N N . VAL A 1 198 ? -3.700 4.588 17.191 1.00 47.12 198 VAL A N 1
ATOM 1576 C CA . VAL A 1 198 ? -3.707 5.608 18.244 1.00 47.12 198 VAL A CA 1
ATOM 1577 C C . VAL A 1 198 ? -2.257 5.920 18.584 1.00 47.12 198 VAL A C 1
ATOM 1579 O O . VAL A 1 198 ? -1.463 5.010 18.836 1.00 47.12 198 VAL A O 1
ATOM 1582 N N . TYR A 1 199 ? -1.877 7.195 18.537 1.00 44.03 199 TYR A N 1
ATOM 1583 C CA . TYR A 1 199 ? -0.549 7.601 18.979 1.00 44.03 199 TYR A CA 1
ATOM 1584 C C . TYR A 1 199 ? -0.469 7.470 20.501 1.00 44.03 199 TYR A C 1
ATOM 1586 O O . TYR A 1 199 ? -1.299 8.020 21.218 1.00 44.03 199 TYR A O 1
ATOM 1594 N N . ASN A 1 200 ? 0.494 6.692 20.992 1.00 58.88 200 ASN A N 1
ATOM 1595 C CA . ASN A 1 200 ? 0.767 6.568 22.415 1.00 58.88 200 ASN A CA 1
ATOM 1596 C C . ASN A 1 200 ? 1.926 7.507 22.762 1.00 58.88 200 ASN A C 1
ATOM 1598 O O . ASN A 1 200 ? 3.084 7.182 22.485 1.00 58.88 200 ASN A O 1
ATOM 1602 N N . GLU A 1 201 ? 1.607 8.649 23.373 1.00 43.75 201 GLU A N 1
ATOM 1603 C CA . GLU A 1 201 ? 2.586 9.667 23.770 1.00 43.75 201 GLU A CA 1
ATOM 1604 C C . GLU A 1 201 ? 3.649 9.115 24.720 1.00 43.75 201 GLU A C 1
ATOM 1606 O O . GLU A 1 201 ? 4.838 9.310 24.485 1.00 43.75 201 GLU A O 1
ATOM 1611 N N . LYS A 1 202 ? 3.250 8.327 25.730 1.00 57.97 202 LYS A N 1
ATOM 1612 C CA . LYS A 1 202 ? 4.185 7.746 26.715 1.00 57.97 202 LYS A CA 1
ATOM 1613 C C . LYS A 1 202 ? 5.249 6.859 26.068 1.00 57.97 202 LYS A C 1
ATOM 1615 O O . LYS A 1 202 ? 6.334 6.691 26.614 1.00 57.97 202 LYS A O 1
ATOM 1620 N N . LYS A 1 203 ? 4.933 6.253 24.923 1.00 60.66 203 LYS A N 1
ATOM 1621 C CA . LYS A 1 203 ? 5.833 5.342 24.205 1.00 60.66 203 LYS A CA 1
ATOM 1622 C C . LYS A 1 203 ? 6.406 5.951 22.926 1.00 60.66 203 LYS A C 1
ATOM 1624 O O . LYS A 1 203 ? 7.097 5.236 22.200 1.00 60.66 203 LYS A O 1
ATOM 1629 N N . SER A 1 204 ? 6.080 7.210 22.626 1.00 64.50 204 SER A N 1
ATOM 1630 C CA . SER A 1 204 ? 6.425 7.912 21.383 1.00 64.50 204 SER A CA 1
ATOM 1631 C C . SER A 1 204 ? 6.230 7.053 20.129 1.00 64.50 204 SER A C 1
ATOM 1633 O O . SER A 1 204 ? 7.051 7.047 19.209 1.00 64.50 204 SER A O 1
ATOM 1635 N N . ARG A 1 205 ? 5.166 6.243 20.112 1.00 50.97 205 ARG A N 1
ATOM 1636 C CA . ARG A 1 205 ? 4.891 5.302 19.024 1.00 50.97 205 ARG A CA 1
ATOM 1637 C C . ARG A 1 205 ? 3.403 5.143 18.828 1.00 50.97 205 ARG A C 1
ATOM 1639 O O . ARG A 1 205 ? 2.620 5.200 19.769 1.00 50.97 205 ARG A O 1
ATOM 1646 N N . TYR A 1 206 ? 3.021 4.856 17.598 1.00 48.47 206 TYR A N 1
ATOM 1647 C CA . TYR A 1 206 ? 1.654 4.469 17.318 1.00 48.47 206 TYR A CA 1
ATOM 1648 C C . TYR A 1 206 ? 1.401 3.020 17.737 1.00 48.47 206 TYR A C 1
ATOM 1650 O O . TYR A 1 206 ? 2.170 2.124 17.383 1.00 48.47 206 TYR A O 1
ATOM 1658 N N . GLU A 1 207 ? 0.309 2.794 18.459 1.00 52.38 207 GLU A N 1
ATOM 1659 C CA . GLU A 1 207 ? -0.160 1.469 18.848 1.00 52.38 207 GLU A CA 1
ATOM 1660 C C . GLU A 1 207 ? -1.499 1.163 18.173 1.00 52.38 207 GLU A C 1
ATOM 1662 O O . GLU A 1 207 ? -2.337 2.041 17.954 1.00 52.38 207 GLU A O 1
ATOM 1667 N N . TYR A 1 208 ? -1.686 -0.107 17.819 1.00 43.06 208 TYR A N 1
ATOM 1668 C CA . TYR A 1 208 ? -2.973 -0.595 17.347 1.00 43.06 208 TYR A CA 1
ATOM 1669 C C . TYR A 1 208 ? -3.897 -0.733 18.544 1.00 43.06 208 TYR A C 1
ATOM 1671 O O . TYR A 1 208 ? -3.570 -1.444 19.494 1.00 43.06 208 TYR A O 1
ATOM 1679 N N . GLN A 1 209 ? -5.054 -0.087 18.482 1.00 57.06 209 GLN A N 1
ATOM 1680 C CA . GLN A 1 209 ? -6.122 -0.333 19.437 1.00 57.06 209 GLN A CA 1
ATOM 1681 C C . GLN A 1 209 ? -7.368 -0.774 18.686 1.00 57.06 209 GLN A C 1
ATOM 1683 O O . GLN A 1 209 ? -7.777 -0.155 17.698 1.00 57.06 209 GLN A O 1
ATOM 1688 N N . LEU A 1 210 ? -7.944 -1.881 19.145 1.00 50.06 210 LEU A N 1
ATOM 1689 C CA . LEU A 1 210 ? -9.269 -2.297 18.732 1.00 50.06 210 LEU A CA 1
ATOM 1690 C C . LEU A 1 210 ? -10.260 -1.311 19.351 1.00 50.06 210 LEU A C 1
ATOM 1692 O O . LEU A 1 210 ? -10.362 -1.205 20.571 1.00 50.06 210 LEU A O 1
ATOM 1696 N N . ILE A 1 211 ? -10.936 -0.543 18.506 1.00 61.47 211 ILE A N 1
ATOM 1697 C CA . ILE A 1 211 ? -12.050 0.299 18.913 1.00 61.47 211 ILE A CA 1
ATOM 1698 C C . ILE A 1 211 ? -13.313 -0.454 18.529 1.00 61.47 211 ILE A C 1
ATOM 1700 O O . ILE A 1 211 ? -13.648 -0.599 17.350 1.00 61.47 211 ILE A O 1
ATOM 1704 N N . ASP A 1 212 ? -14.008 -0.948 19.540 1.00 67.31 212 ASP A N 1
ATOM 1705 C CA . ASP A 1 212 ? -15.353 -1.468 19.365 1.00 67.31 212 ASP A CA 1
ATOM 1706 C C . ASP A 1 212 ? -16.291 -0.278 19.185 1.00 67.31 212 ASP A C 1
ATOM 1708 O O . ASP A 1 212 ? -16.424 0.573 20.069 1.00 67.31 212 ASP A O 1
ATOM 1712 N N . LEU A 1 213 ? -16.911 -0.195 18.012 1.00 64.88 213 LEU A N 1
ATOM 1713 C CA . LEU A 1 213 ? -17.947 0.786 17.745 1.00 64.88 213 LEU A CA 1
ATOM 1714 C C . LEU A 1 213 ? -19.268 0.197 18.226 1.00 64.88 213 LEU A C 1
ATOM 1716 O O . LEU A 1 213 ? -19.799 -0.750 17.636 1.00 64.88 213 LEU A O 1
ATOM 1720 N N . TYR A 1 214 ? -19.761 0.756 19.324 1.00 70.25 214 TYR A N 1
ATOM 1721 C CA . TYR A 1 214 ? -21.076 0.443 19.858 1.00 70.25 214 TYR A CA 1
ATOM 1722 C C . TYR A 1 214 ? -22.122 1.352 19.243 1.00 70.25 214 TYR A C 1
ATOM 1724 O O . TYR A 1 214 ? -21.851 2.511 18.929 1.00 70.25 214 TYR A O 1
ATOM 1732 N N . ASP A 1 215 ? -23.332 0.817 19.140 1.00 79.50 215 ASP A N 1
ATOM 1733 C CA . ASP A 1 215 ? -24.516 1.654 19.088 1.00 79.50 215 ASP A CA 1
ATOM 1734 C C . ASP A 1 215 ? -24.589 2.402 20.419 1.00 79.50 215 ASP A C 1
ATOM 1736 O O . ASP A 1 215 ? -24.652 1.758 21.472 1.00 79.50 215 ASP A O 1
ATOM 1740 N N . ILE A 1 216 ? -24.521 3.731 20.398 1.00 82.75 216 ILE A N 1
ATOM 1741 C CA . ILE A 1 216 ? -24.596 4.512 21.638 1.00 82.75 216 ILE A CA 1
ATOM 1742 C C . ILE A 1 216 ? -25.944 4.284 22.302 1.00 82.75 216 ILE A C 1
ATOM 1744 O O . ILE A 1 216 ? -25.989 4.116 23.516 1.00 82.75 216 ILE A O 1
ATOM 1748 N N . ASP A 1 217 ? -27.018 4.192 21.517 1.00 84.62 217 ASP A N 1
ATOM 1749 C CA . ASP A 1 217 ? -28.359 4.000 22.055 1.00 84.62 217 ASP A CA 1
ATOM 1750 C C . ASP A 1 217 ? -28.470 2.620 22.721 1.00 84.62 217 ASP A C 1
ATOM 1752 O O . ASP A 1 217 ? -29.042 2.481 23.807 1.00 84.62 217 ASP A O 1
ATOM 1756 N N . ALA A 1 218 ? -27.851 1.585 22.136 1.00 82.25 218 ALA A N 1
ATOM 1757 C CA . ALA A 1 218 ? -27.818 0.260 22.759 1.00 82.25 218 ALA A CA 1
ATOM 1758 C C . ALA A 1 218 ? -26.896 0.202 23.988 1.00 82.25 218 ALA A C 1
ATOM 1760 O O . ALA A 1 218 ? -27.211 -0.513 24.945 1.00 82.25 218 ALA A O 1
ATOM 1761 N N . LEU A 1 219 ? -25.776 0.934 23.976 1.00 85.94 219 LEU A N 1
ATOM 1762 C CA . LEU A 1 219 ? -24.863 1.047 25.113 1.00 85.94 219 LEU A CA 1
ATOM 1763 C C . LEU A 1 219 ? -25.549 1.752 26.290 1.00 85.94 219 LEU A C 1
ATOM 1765 O O . LEU A 1 219 ? -25.508 1.241 27.410 1.00 85.94 219 LEU A O 1
ATOM 1769 N N . ASP A 1 220 ? -26.257 2.849 26.029 1.00 89.06 220 ASP A N 1
ATOM 1770 C CA . ASP A 1 220 ? -27.010 3.609 27.030 1.00 89.06 220 ASP A CA 1
ATOM 1771 C C . ASP A 1 220 ? -28.144 2.760 27.614 1.00 89.06 220 ASP A C 1
ATOM 1773 O O . ASP A 1 220 ? -28.261 2.627 28.835 1.00 89.06 220 ASP A O 1
ATOM 1777 N N . ALA A 1 221 ? -28.895 2.050 26.765 1.00 88.50 221 ALA A N 1
ATOM 1778 C CA . ALA A 1 221 ? -29.924 1.113 27.211 1.00 88.50 221 ALA A CA 1
ATOM 1779 C C . ALA A 1 221 ? -29.367 -0.066 28.036 1.00 88.50 221 ALA A C 1
ATOM 1781 O O . ALA A 1 221 ? -30.088 -0.657 28.849 1.00 88.50 221 ALA A O 1
ATOM 1782 N N . HIS A 1 222 ? -28.112 -0.468 27.815 1.00 90.12 222 HIS A N 1
ATOM 1783 C CA . HIS A 1 222 ? -27.457 -1.510 28.607 1.00 90.12 222 HIS A CA 1
ATOM 1784 C C . HIS A 1 222 ? -26.987 -0.967 29.966 1.00 90.12 222 HIS A C 1
ATOM 1786 O O . HIS A 1 222 ? -27.246 -1.594 30.995 1.00 90.12 222 HIS A O 1
ATOM 1792 N N . ILE A 1 223 ? -26.383 0.225 29.991 1.00 92.38 223 ILE A N 1
ATOM 1793 C CA . ILE A 1 223 ? -25.988 0.917 31.227 1.00 92.38 223 ILE A CA 1
ATOM 1794 C C . ILE A 1 223 ? -27.209 1.141 32.129 1.00 92.38 223 ILE A C 1
ATOM 1796 O O . ILE A 1 223 ? -27.154 0.850 33.324 1.00 92.38 223 ILE A O 1
ATOM 1800 N N . GLU A 1 224 ? -28.342 1.578 31.570 1.00 93.75 224 GLU A N 1
ATOM 1801 C CA . GLU A 1 224 ? -29.582 1.755 32.335 1.00 93.75 224 GLU A CA 1
ATOM 1802 C C . GLU A 1 224 ? -30.108 0.450 32.947 1.00 93.75 224 GLU A C 1
ATOM 1804 O O . GLU A 1 224 ? -30.611 0.448 34.076 1.00 93.75 224 GLU A O 1
ATOM 1809 N N . ARG A 1 225 ? -30.009 -0.669 32.216 1.00 93.88 225 ARG A N 1
ATOM 1810 C CA . ARG A 1 225 ? -30.410 -1.991 32.719 1.00 93.88 225 ARG A CA 1
ATOM 1811 C C . ARG A 1 225 ? -29.532 -2.425 33.888 1.00 93.88 225 ARG A C 1
ATOM 1813 O O . ARG A 1 225 ? -30.070 -2.752 34.945 1.00 93.88 225 ARG A O 1
ATOM 1820 N N . LEU A 1 226 ? -28.211 -2.325 33.748 1.00 92.94 226 LEU A N 1
ATOM 1821 C CA . LEU A 1 226 ? -27.279 -2.652 34.830 1.00 92.94 226 LEU A CA 1
ATOM 1822 C C . LEU A 1 226 ? -27.472 -1.755 36.057 1.00 92.94 226 LEU A C 1
ATOM 1824 O O . LEU A 1 226 ? -27.426 -2.245 37.183 1.00 92.94 226 LEU A O 1
ATOM 1828 N N . ALA A 1 227 ? -27.766 -0.466 35.866 1.00 94.00 227 ALA A N 1
ATOM 1829 C CA . ALA A 1 227 ? -28.054 0.448 36.970 1.00 94.00 227 ALA A CA 1
ATOM 1830 C C . ALA A 1 227 ? -29.323 0.046 37.750 1.00 94.00 227 ALA A C 1
ATOM 1832 O O . ALA A 1 227 ? -29.373 0.177 38.977 1.00 94.00 227 ALA A O 1
ATOM 1833 N N . LYS A 1 228 ? -30.358 -0.457 37.060 1.00 95.94 228 LYS A N 1
ATOM 1834 C CA . LYS A 1 228 ? -31.574 -0.990 37.703 1.00 95.94 228 LYS A CA 1
ATOM 1835 C C . LYS A 1 228 ? -31.279 -2.276 38.475 1.00 95.94 228 LYS A C 1
ATOM 1837 O O . LYS A 1 228 ? -31.748 -2.417 39.607 1.00 95.94 228 LYS A O 1
ATOM 1842 N N . ASP A 1 229 ? -30.485 -3.173 37.899 1.00 93.00 229 ASP A N 1
ATOM 1843 C CA . ASP A 1 229 ? -30.096 -4.430 38.543 1.00 93.00 229 ASP A CA 1
ATOM 1844 C C . ASP A 1 229 ? -29.205 -4.203 39.769 1.00 93.00 229 ASP A C 1
ATOM 1846 O O . ASP A 1 229 ? -29.402 -4.861 40.792 1.00 93.00 229 ASP A O 1
ATOM 1850 N N . LEU A 1 230 ? -28.298 -3.222 39.716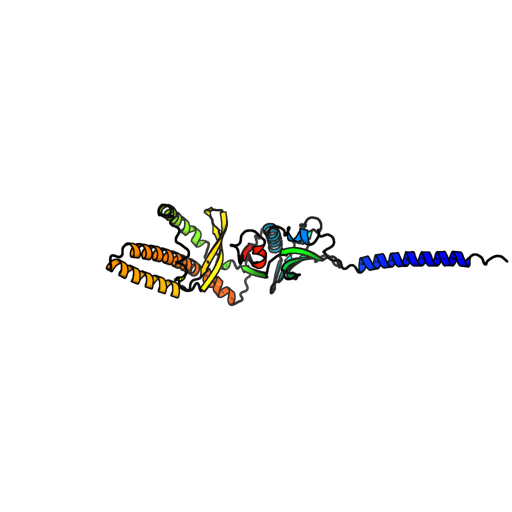 1.00 94.19 230 LEU A N 1
ATOM 1851 C CA . LEU A 1 230 ? -27.470 -2.814 40.851 1.00 94.19 230 LEU A CA 1
ATOM 1852 C C . LEU A 1 230 ? -28.341 -2.356 42.027 1.00 94.19 230 LEU A C 1
ATOM 1854 O O . LEU A 1 230 ? -28.233 -2.908 43.121 1.00 94.19 230 LEU A O 1
ATOM 1858 N N . LYS A 1 231 ? -29.294 -1.445 41.783 1.00 94.62 231 LYS A N 1
ATOM 1859 C CA . LYS A 1 231 ? -30.244 -0.982 42.813 1.00 94.62 231 LYS A CA 1
ATOM 1860 C C . LYS A 1 231 ? -31.073 -2.123 43.406 1.00 94.62 231 LYS A C 1
ATOM 1862 O O . LYS A 1 231 ? -31.445 -2.079 44.578 1.00 94.62 231 LYS A O 1
ATOM 1867 N N . LYS A 1 232 ? -31.411 -3.138 42.605 1.00 94.69 232 LYS A N 1
ATOM 1868 C CA . LYS A 1 232 ? -32.140 -4.322 43.079 1.00 94.69 232 LYS A CA 1
ATOM 1869 C C . LYS A 1 232 ? -31.258 -5.208 43.963 1.00 94.69 232 LYS A C 1
ATOM 1871 O O . LYS A 1 232 ? -31.735 -5.663 44.998 1.00 94.69 232 LYS A O 1
ATOM 1876 N N . ALA A 1 233 ? -29.998 -5.420 43.583 1.00 92.56 233 ALA A N 1
ATOM 1877 C CA . ALA A 1 233 ? -29.033 -6.196 44.360 1.00 92.56 233 ALA A CA 1
ATOM 1878 C C . ALA A 1 233 ? -28.698 -5.527 45.705 1.00 92.56 233 ALA A C 1
ATOM 1880 O O . ALA A 1 233 ? -28.635 -6.212 46.722 1.00 92.56 233 ALA A O 1
ATOM 1881 N N . GLU A 1 234 ? -28.559 -4.197 45.729 1.00 91.62 234 GLU A N 1
ATOM 1882 C CA . GLU A 1 234 ? -28.356 -3.419 46.961 1.00 91.62 234 GLU A CA 1
ATOM 1883 C C . GLU A 1 234 ? -29.531 -3.569 47.934 1.00 91.62 234 GLU A C 1
ATOM 1885 O O . GLU A 1 234 ? -29.324 -3.789 49.122 1.00 91.62 234 GLU A O 1
ATOM 1890 N N . ARG A 1 235 ? -30.774 -3.527 47.435 1.00 93.50 235 ARG A N 1
ATOM 1891 C CA . ARG A 1 235 ? -31.977 -3.737 48.264 1.00 93.50 235 ARG A CA 1
ATOM 1892 C C . ARG A 1 235 ? -32.108 -5.159 48.807 1.00 93.50 235 ARG A C 1
ATOM 1894 O O . ARG A 1 235 ? -32.775 -5.351 49.815 1.00 93.50 235 ARG A O 1
ATOM 1901 N N . ALA A 1 236 ? -31.532 -6.139 48.116 1.00 90.75 236 ALA A N 1
ATOM 1902 C CA . ALA A 1 236 ? -31.533 -7.540 48.523 1.00 90.75 236 ALA A CA 1
ATOM 1903 C C . ALA A 1 236 ? -30.335 -7.904 49.426 1.00 90.75 236 ALA A C 1
ATOM 1905 O O . ALA A 1 236 ? -30.163 -9.078 49.745 1.00 90.75 236 ALA A O 1
ATOM 1906 N N . ASP A 1 237 ? -29.497 -6.927 49.807 1.00 91.44 237 ASP A N 1
ATOM 1907 C CA . ASP A 1 237 ? -28.245 -7.123 50.554 1.00 91.44 237 ASP A CA 1
ATOM 1908 C C . ASP A 1 237 ? -27.243 -8.091 49.874 1.00 91.44 237 ASP A C 1
ATOM 1910 O O . ASP A 1 237 ? -26.344 -8.659 50.502 1.00 91.44 237 ASP A O 1
ATOM 1914 N N . GLU A 1 238 ? -27.316 -8.239 48.545 1.00 94.75 238 GLU A N 1
ATOM 1915 C CA . GLU A 1 238 ? -26.429 -9.103 47.752 1.00 94.75 238 GLU A CA 1
ATOM 1916 C C . GLU A 1 238 ? -25.069 -8.426 47.469 1.00 94.75 238 GLU A C 1
ATOM 1918 O O . GLU A 1 238 ? -24.688 -8.201 46.316 1.00 94.75 238 GLU A O 1
ATOM 1923 N N . ARG A 1 239 ? -24.292 -8.115 48.518 1.00 92.56 239 ARG A N 1
ATOM 1924 C CA . ARG A 1 239 ? -23.048 -7.308 48.437 1.00 92.56 239 ARG A CA 1
ATOM 1925 C C . ARG A 1 239 ? -22.074 -7.732 47.332 1.00 92.56 239 ARG A C 1
ATOM 1927 O O . ARG A 1 239 ? -21.549 -6.883 46.618 1.00 92.56 239 ARG A O 1
ATOM 1934 N N . LYS A 1 240 ? -21.835 -9.039 47.165 1.00 92.31 240 LYS A N 1
ATOM 1935 C CA . LYS A 1 240 ? -20.913 -9.554 46.132 1.00 92.31 240 LYS A CA 1
ATOM 1936 C C . LYS A 1 240 ? -21.403 -9.254 44.715 1.00 92.31 240 LYS A C 1
ATOM 1938 O O . LYS A 1 240 ? -20.609 -8.896 43.851 1.00 92.31 240 LYS A O 1
ATOM 1943 N N . ARG A 1 241 ? -22.709 -9.389 44.477 1.00 91.62 241 ARG A N 1
ATOM 1944 C CA . ARG A 1 241 ? -23.315 -9.105 43.175 1.00 91.62 241 ARG A CA 1
ATOM 1945 C C . ARG A 1 241 ? -23.333 -7.608 42.897 1.00 91.62 241 ARG A C 1
ATOM 1947 O O . ARG A 1 241 ? -23.014 -7.212 41.782 1.00 91.62 241 ARG A O 1
ATOM 1954 N N . ALA A 1 242 ? -23.649 -6.798 43.906 1.00 90.06 242 ALA A N 1
ATOM 1955 C CA . ALA A 1 242 ? -23.609 -5.344 43.799 1.00 90.06 242 ALA A CA 1
ATOM 1956 C C . ALA A 1 242 ? -22.201 -4.845 43.430 1.00 90.06 242 ALA A C 1
ATOM 1958 O O . ALA A 1 242 ? -22.064 -4.060 42.498 1.00 90.06 242 ALA A O 1
ATOM 1959 N N . LEU A 1 243 ? -21.148 -5.376 44.067 1.00 92.88 243 LEU A N 1
ATOM 1960 C CA . LEU A 1 243 ? -19.764 -5.024 43.731 1.00 92.88 243 LEU A CA 1
ATOM 1961 C C . LEU A 1 243 ? -19.434 -5.328 42.259 1.00 92.88 243 LEU A C 1
ATOM 1963 O O . LEU A 1 243 ? -18.877 -4.481 41.564 1.00 92.88 243 LEU A O 1
ATOM 1967 N N . LYS A 1 244 ? -19.832 -6.510 41.772 1.00 91.12 244 LYS A N 1
ATOM 1968 C CA . LYS A 1 244 ? -19.600 -6.937 40.385 1.00 91.12 244 LYS A CA 1
ATOM 1969 C C . LYS A 1 244 ? -20.379 -6.098 39.364 1.00 91.12 244 LYS A C 1
ATOM 1971 O O . LYS A 1 244 ? -19.857 -5.750 38.312 1.00 91.12 244 LYS A O 1
ATOM 1976 N N . LEU A 1 245 ? -21.632 -5.763 39.670 1.00 90.81 245 LEU A N 1
ATOM 1977 C CA . LEU A 1 245 ? -22.446 -4.893 38.818 1.00 90.81 245 LEU A CA 1
ATOM 1978 C C . LEU A 1 245 ? -21.883 -3.469 38.776 1.00 90.81 245 LEU A C 1
ATOM 1980 O O . LEU A 1 245 ? -21.888 -2.850 37.716 1.00 90.81 245 LEU A O 1
ATOM 1984 N N . ASN A 1 246 ? -21.361 -2.969 39.898 1.00 92.62 246 ASN A N 1
ATOM 1985 C CA . ASN A 1 246 ? -20.768 -1.640 39.972 1.00 92.62 246 ASN A CA 1
ATOM 1986 C C 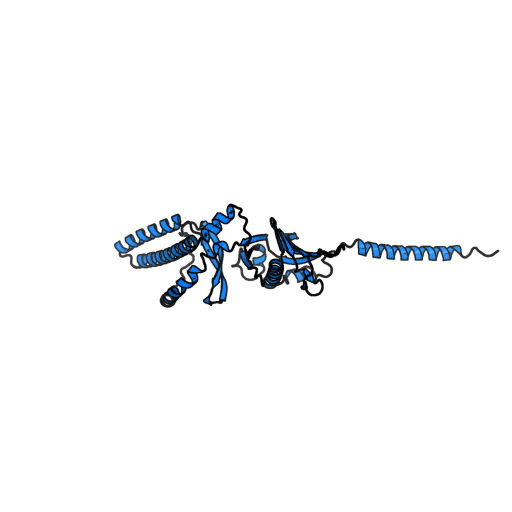. ASN A 1 246 ? -19.471 -1.533 39.152 1.00 92.62 246 ASN A C 1
ATOM 1988 O O . ASN A 1 246 ? -19.305 -0.573 38.403 1.00 92.62 246 ASN A O 1
ATOM 1992 N N . SER A 1 247 ? -18.579 -2.531 39.224 1.00 89.44 247 SER A N 1
ATOM 1993 C CA . SER A 1 247 ? -17.359 -2.540 38.401 1.00 89.44 247 SER A CA 1
ATOM 1994 C C . SER A 1 247 ? -17.675 -2.621 36.905 1.00 89.44 247 SER A C 1
ATOM 1996 O O . SER A 1 247 ? -17.086 -1.888 36.108 1.00 89.44 247 SER A O 1
ATOM 1998 N N . HIS A 1 248 ? -18.656 -3.443 36.518 1.00 90.44 248 HIS A N 1
ATOM 1999 C CA . HIS A 1 248 ? -19.097 -3.538 35.126 1.00 90.44 248 HIS A CA 1
ATOM 2000 C C . HIS A 1 248 ? -19.721 -2.219 34.634 1.00 90.44 248 HIS A C 1
ATOM 2002 O O . HIS A 1 248 ? -19.417 -1.751 33.536 1.00 90.44 248 HIS A O 1
ATOM 2008 N N . LEU A 1 249 ? -20.543 -1.573 35.463 1.00 92.25 249 LEU A N 1
ATOM 2009 C CA . LEU A 1 249 ? -21.150 -0.284 35.143 1.00 92.25 249 LEU A CA 1
ATOM 2010 C C . LEU A 1 249 ? -20.089 0.814 34.960 1.00 92.25 249 LEU A C 1
ATOM 2012 O O . LEU A 1 249 ? -20.158 1.552 33.977 1.00 92.25 249 LEU A O 1
ATOM 2016 N N . ALA A 1 250 ? -19.079 0.875 35.834 1.00 90.88 250 ALA A N 1
ATOM 2017 C CA . ALA A 1 250 ? -17.967 1.821 35.710 1.00 90.88 250 ALA A CA 1
ATOM 2018 C C . ALA A 1 250 ? -17.182 1.625 34.399 1.00 90.88 250 ALA A C 1
ATOM 2020 O O . ALA A 1 250 ? -16.901 2.590 33.685 1.00 90.88 250 ALA A O 1
ATOM 2021 N N . PHE A 1 251 ? -16.897 0.372 34.031 1.00 90.00 251 PHE A N 1
ATOM 2022 C CA . PHE A 1 251 ? -16.231 0.042 32.769 1.00 90.00 251 PHE A CA 1
ATOM 2023 C C . PHE A 1 251 ? -17.028 0.517 31.542 1.00 90.00 251 PHE A C 1
ATOM 2025 O O . PHE A 1 251 ? -16.476 1.151 30.638 1.00 90.00 251 PHE A O 1
ATOM 2032 N N . LEU A 1 252 ? -18.340 0.261 31.508 1.00 89.25 252 LEU A N 1
ATOM 2033 C CA . LEU A 1 252 ? -19.185 0.682 30.386 1.00 89.25 252 LEU A CA 1
ATOM 2034 C C . LEU A 1 252 ? -19.346 2.202 30.310 1.00 89.25 252 LEU A C 1
ATOM 2036 O O . LEU A 1 252 ? -19.356 2.749 29.207 1.00 89.25 252 LEU A O 1
ATOM 2040 N N . GLN A 1 253 ? -19.411 2.895 31.449 1.00 91.06 253 GLN A N 1
ATOM 2041 C CA . GLN A 1 253 ? -19.430 4.360 31.489 1.00 91.06 253 GLN A CA 1
ATOM 2042 C C . GLN A 1 253 ? -18.143 4.962 30.922 1.00 91.06 253 GLN A C 1
ATOM 2044 O O . GLN A 1 253 ? -18.216 5.862 30.085 1.00 91.06 253 GLN A O 1
ATOM 2049 N N . GLN A 1 254 ? -16.977 4.420 31.287 1.00 89.44 254 GLN A N 1
ATOM 2050 C CA . GLN A 1 254 ? -15.696 4.840 30.715 1.00 89.44 254 GLN A CA 1
ATOM 2051 C C . GLN A 1 254 ? -15.667 4.622 29.193 1.00 89.44 254 GLN A C 1
ATOM 2053 O O . GLN A 1 254 ? -15.213 5.483 28.433 1.00 89.44 254 GLN A O 1
ATOM 2058 N N . LYS A 1 255 ? -16.188 3.479 28.722 1.00 85.81 255 LYS A N 1
ATOM 2059 C CA . LYS A 1 255 ? -16.268 3.165 27.289 1.00 85.81 255 LYS A CA 1
ATOM 2060 C C . LYS A 1 255 ? -17.198 4.134 26.552 1.00 85.81 255 LYS A C 1
ATOM 2062 O O . LYS A 1 255 ? -16.811 4.669 25.513 1.00 85.81 255 LYS A O 1
ATOM 2067 N N . ARG A 1 256 ? -18.375 4.423 27.119 1.00 88.56 256 ARG A N 1
ATOM 2068 C CA . ARG A 1 256 ? -19.336 5.416 26.613 1.00 88.56 256 ARG A CA 1
ATOM 2069 C C . ARG A 1 256 ? -18.707 6.799 26.504 1.00 88.56 256 ARG A C 1
ATOM 2071 O O . ARG A 1 256 ? -18.800 7.429 25.456 1.00 88.56 256 ARG A O 1
ATOM 2078 N N . GLU A 1 257 ? -18.041 7.266 27.556 1.00 88.56 257 GLU A N 1
ATOM 2079 C CA . GLU A 1 257 ? -17.397 8.581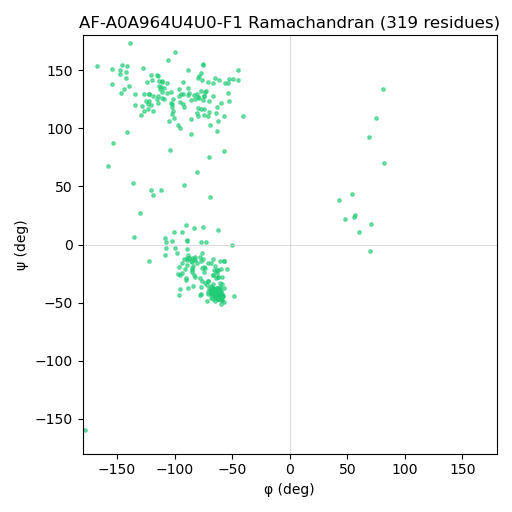 27.571 1.00 88.56 257 GLU A CA 1
ATOM 2080 C C . GLU A 1 257 ? -16.327 8.687 26.480 1.00 88.56 257 GLU A C 1
ATOM 2082 O O . GLU A 1 257 ? -16.232 9.698 25.787 1.00 88.56 257 GLU A O 1
ATOM 2087 N N . ARG A 1 258 ? -15.565 7.614 26.258 1.00 83.19 258 ARG A N 1
ATOM 2088 C CA . ARG A 1 258 ? -14.567 7.553 25.189 1.00 83.19 258 ARG A CA 1
ATOM 2089 C C . ARG A 1 258 ? -15.201 7.632 23.798 1.00 83.19 258 ARG A C 1
ATOM 2091 O O . ARG A 1 258 ? -14.694 8.362 22.952 1.00 83.19 258 ARG A O 1
ATOM 2098 N N . VAL A 1 259 ? -16.315 6.933 23.569 1.00 78.94 259 VAL A N 1
ATOM 2099 C CA . VAL A 1 259 ? -17.079 7.016 22.310 1.00 78.94 259 VAL A CA 1
ATOM 2100 C C . VAL A 1 259 ? -17.646 8.424 22.109 1.00 78.94 259 VAL A C 1
ATOM 2102 O O . VAL A 1 259 ? -17.488 8.993 21.031 1.00 78.94 259 VAL A O 1
ATOM 2105 N N . LEU A 1 260 ? -18.220 9.032 23.150 1.00 83.12 260 LEU A N 1
ATOM 2106 C CA . LEU A 1 260 ? -18.734 10.402 23.095 1.00 83.12 260 LEU A CA 1
ATOM 2107 C C . LEU A 1 260 ? -17.634 11.434 22.843 1.00 83.12 260 LEU A C 1
ATOM 2109 O O . LEU A 1 260 ? -17.852 12.354 22.065 1.00 83.12 260 LEU A O 1
ATOM 2113 N N . LYS A 1 261 ? -16.441 11.268 23.426 1.00 82.50 261 LYS A N 1
ATOM 2114 C CA . LYS A 1 261 ? -15.278 12.118 23.122 1.00 82.50 261 LYS A CA 1
ATOM 2115 C C . LYS A 1 261 ? -14.882 12.015 21.649 1.00 82.50 261 LYS A C 1
ATOM 2117 O O . LYS A 1 261 ? -14.621 13.036 21.026 1.00 82.50 261 LYS A O 1
ATOM 2122 N N . LEU A 1 262 ? -14.892 10.810 21.074 1.00 74.88 262 LEU A N 1
ATOM 2123 C CA . LEU A 1 262 ? -14.602 10.603 19.649 1.00 74.88 262 LEU A CA 1
ATOM 2124 C C . LEU A 1 262 ? -15.674 11.211 18.729 1.00 74.88 262 LEU A C 1
ATOM 2126 O O . LEU A 1 262 ? -15.346 11.697 17.649 1.00 74.88 262 LEU A O 1
ATOM 2130 N N . LEU A 1 263 ? -16.941 11.200 19.145 1.00 75.69 263 LEU A N 1
ATOM 2131 C CA . LEU A 1 263 ? -18.036 11.852 18.421 1.00 75.69 263 LEU A CA 1
ATOM 2132 C C . LEU A 1 263 ? -17.983 13.370 18.514 1.00 75.69 263 LEU A C 1
ATOM 2134 O O . LEU A 1 263 ? -18.059 14.041 17.493 1.00 75.69 263 LEU A O 1
ATOM 2138 N N . ALA A 1 264 ? -17.809 13.905 19.722 1.00 72.00 264 ALA A N 1
ATOM 2139 C CA . ALA A 1 264 ? -17.691 15.340 19.959 1.00 72.00 264 ALA A CA 1
ATOM 2140 C C . ALA A 1 264 ? -16.480 15.937 19.228 1.00 72.00 264 ALA A C 1
ATOM 2142 O O . ALA A 1 264 ? -16.546 17.065 18.751 1.00 72.00 264 ALA A O 1
ATOM 2143 N N . ALA A 1 265 ? -15.403 15.160 19.085 1.00 69.12 265 ALA A N 1
ATOM 2144 C CA . ALA A 1 265 ? -14.230 15.533 18.304 1.00 69.12 265 ALA A CA 1
ATOM 2145 C C . ALA A 1 265 ? -14.455 15.488 16.778 1.00 69.12 265 ALA A C 1
ATOM 2147 O O . ALA A 1 265 ? -13.503 15.675 16.029 1.00 69.12 265 ALA A O 1
ATOM 2148 N N . GLY A 1 266 ? -15.660 15.165 16.294 1.00 66.94 266 GLY A N 1
ATOM 2149 C CA . GLY A 1 266 ? -15.960 15.043 14.863 1.00 66.94 266 GLY A CA 1
ATOM 2150 C C . GLY A 1 266 ? -15.305 13.838 14.183 1.00 66.94 266 GLY A C 1
ATOM 2151 O O . GLY A 1 266 ? -15.633 13.527 13.045 1.00 66.94 266 GLY A O 1
ATOM 2152 N N . VAL A 1 267 ? -14.446 13.087 14.883 1.00 65.25 267 VAL A N 1
ATOM 2153 C CA . VAL A 1 267 ? -13.712 11.937 14.337 1.00 65.25 267 VAL A CA 1
ATOM 2154 C C . VAL A 1 267 ? -14.675 10.875 13.820 1.00 65.25 267 VAL A C 1
ATOM 2156 O O . VAL A 1 267 ? -14.426 10.276 12.776 1.00 65.25 267 VAL A O 1
ATOM 2159 N N . LEU A 1 268 ? -15.780 10.629 14.532 1.00 58.50 268 LEU A N 1
ATOM 2160 C CA . LEU A 1 268 ? -16.775 9.656 14.085 1.00 58.50 268 LEU A CA 1
ATOM 2161 C C . LEU A 1 268 ? -17.664 10.194 12.955 1.00 58.50 268 LEU A C 1
ATOM 2163 O O . LEU A 1 268 ? -17.973 9.438 12.038 1.00 58.50 268 LEU A O 1
ATOM 2167 N N . ASP A 1 269 ? -18.016 11.479 12.984 1.00 52.84 269 ASP A N 1
ATOM 2168 C CA . ASP A 1 269 ? -18.817 12.125 11.937 1.00 52.84 269 ASP A CA 1
ATOM 2169 C C . ASP A 1 269 ? -18.046 12.244 10.623 1.00 52.84 269 ASP A C 1
ATOM 2171 O O . ASP A 1 269 ? -18.619 11.996 9.569 1.00 52.84 269 ASP A O 1
ATOM 2175 N N . ASP A 1 270 ? -16.743 12.510 10.661 1.00 54.56 270 ASP A N 1
ATOM 2176 C CA . ASP A 1 270 ? -15.874 12.473 9.484 1.00 54.56 270 ASP A CA 1
ATOM 2177 C C . ASP A 1 270 ? -15.715 11.040 8.964 1.00 54.56 270 ASP A C 1
ATOM 2179 O O . ASP A 1 270 ? -15.780 10.797 7.759 1.00 54.56 270 ASP A O 1
ATOM 2183 N N . LEU A 1 271 ? -15.614 10.053 9.865 1.00 52.22 271 LEU A N 1
ATOM 2184 C CA . LEU A 1 271 ? -15.610 8.630 9.506 1.00 52.22 271 LEU A CA 1
ATOM 2185 C C . LEU A 1 271 ? -16.942 8.142 8.907 1.00 52.22 271 LEU A C 1
ATOM 2187 O O . LEU A 1 271 ? -16.931 7.104 8.237 1.00 52.22 271 LEU A O 1
ATOM 2191 N N . LEU A 1 272 ? -18.056 8.838 9.164 1.00 49.94 272 LEU A N 1
ATOM 2192 C CA . LEU A 1 272 ? -19.394 8.546 8.634 1.00 49.94 272 LEU A CA 1
ATOM 2193 C C . LEU A 1 272 ? -19.712 9.374 7.370 1.00 49.94 272 LEU A C 1
ATOM 2195 O O . LEU A 1 272 ? -20.282 8.840 6.421 1.00 49.94 272 LEU A O 1
ATOM 2199 N N . ARG A 1 273 ? -19.291 10.646 7.299 1.00 48.53 273 ARG A N 1
ATOM 2200 C CA . ARG A 1 273 ? -19.450 11.550 6.139 1.00 48.53 273 ARG A CA 1
ATOM 2201 C C . ARG A 1 273 ? -18.495 11.230 4.987 1.00 48.53 273 ARG A C 1
ATOM 2203 O O . ARG A 1 273 ? -18.835 11.517 3.835 1.00 48.53 273 ARG A O 1
ATOM 2210 N N . GLU A 1 274 ? -17.359 10.575 5.247 1.00 47.78 274 GLU A N 1
ATOM 2211 C CA . GLU A 1 274 ? -16.420 10.071 4.225 1.00 47.78 274 GLU A CA 1
ATOM 2212 C C . GLU A 1 274 ? -17.065 9.096 3.206 1.00 47.78 274 GLU A C 1
ATOM 2214 O O . GLU A 1 274 ? -16.479 8.853 2.148 1.00 47.78 274 GLU A O 1
ATOM 2219 N N . GLU A 1 275 ? -18.273 8.566 3.456 1.00 42.78 275 GLU A N 1
ATOM 2220 C CA . GLU A 1 275 ? -19.036 7.770 2.475 1.00 42.78 275 GLU A CA 1
ATOM 2221 C C . GLU A 1 275 ? -19.829 8.617 1.453 1.00 42.78 275 GLU A C 1
ATOM 2223 O O . GLU A 1 275 ? -20.234 8.085 0.420 1.00 42.78 275 GLU A O 1
ATOM 2228 N N . SER A 1 276 ? -20.002 9.929 1.673 1.00 36.91 276 SER A N 1
ATOM 2229 C CA . SER A 1 276 ? -20.964 10.764 0.916 1.00 36.91 276 SER A CA 1
ATOM 2230 C C . SER A 1 276 ? -20.400 11.768 -0.107 1.00 36.91 276 SER A C 1
ATOM 2232 O O . SER A 1 276 ? -21.173 12.329 -0.876 1.00 36.91 276 SER A O 1
ATOM 2234 N N . GLY A 1 277 ? -19.078 11.905 -0.243 1.00 37.78 277 GLY A N 1
ATOM 2235 C CA . GLY A 1 277 ? -18.449 12.427 -1.467 1.00 37.78 277 GLY A CA 1
ATOM 2236 C C . GLY A 1 277 ? -18.400 13.955 -1.698 1.00 37.78 277 GLY A C 1
ATOM 2237 O O . GLY A 1 277 ? -19.397 14.662 -1.674 1.00 37.78 277 GLY A O 1
ATOM 2238 N N . ALA A 1 278 ? -17.191 14.376 -2.096 1.00 37.81 278 ALA A N 1
ATOM 2239 C CA . ALA A 1 278 ? -16.793 15.570 -2.858 1.00 37.81 278 ALA A CA 1
ATOM 2240 C C . ALA A 1 278 ? -16.789 16.958 -2.178 1.00 37.81 278 ALA A C 1
ATOM 2242 O O . ALA A 1 278 ? -17.807 17.631 -2.077 1.00 37.81 278 ALA A O 1
ATOM 2243 N N . MET A 1 279 ? -15.578 17.483 -1.940 1.00 34.06 279 MET A N 1
ATOM 2244 C CA . MET A 1 279 ? -15.309 18.925 -2.007 1.00 34.06 279 MET A CA 1
ATOM 2245 C C . MET A 1 279 ? -13.877 19.218 -2.491 1.00 34.06 279 MET A C 1
ATOM 2247 O O . MET A 1 279 ? -12.953 18.433 -2.270 1.00 34.06 279 MET A O 1
ATOM 2251 N N . ARG A 1 280 ? -13.723 20.326 -3.229 1.00 37.00 280 ARG A N 1
ATOM 2252 C CA . ARG A 1 280 ? -12.471 20.836 -3.810 1.00 37.00 280 ARG A CA 1
ATOM 2253 C C . ARG A 1 280 ? -11.966 22.004 -2.952 1.00 37.00 280 ARG A C 1
ATOM 2255 O O . ARG A 1 280 ? -12.661 23.009 -2.886 1.00 37.00 280 ARG A O 1
ATOM 2262 N N . SER A 1 281 ? -10.759 21.917 -2.392 1.00 40.78 281 SER A N 1
ATOM 2263 C CA . SER A 1 281 ? -9.997 23.096 -1.946 1.00 40.78 281 SER A CA 1
ATOM 2264 C C . SER A 1 281 ? -8.481 22.895 -2.139 1.00 40.78 281 SER A C 1
ATOM 2266 O O . SER A 1 281 ? -7.987 21.762 -2.251 1.00 40.78 281 SER A O 1
ATOM 2268 N N . GLU A 1 282 ? -7.772 24.019 -2.280 1.00 39.38 282 GLU A N 1
ATOM 2269 C CA . GLU A 1 282 ? -6.341 24.172 -2.593 1.00 39.38 282 GLU A CA 1
ATOM 2270 C C . GLU A 1 282 ? -5.476 24.264 -1.317 1.00 39.38 282 GLU A C 1
ATOM 2272 O O . GLU A 1 282 ? -4.685 25.186 -1.149 1.00 39.38 282 GLU A O 1
ATOM 2277 N N . GLN A 1 283 ? -5.641 23.323 -0.386 1.00 44.78 283 GLN A N 1
ATOM 2278 C CA . GLN A 1 283 ? -4.837 23.230 0.844 1.00 44.78 283 GLN A CA 1
ATOM 2279 C C . GLN A 1 283 ? -3.812 22.081 0.797 1.00 44.78 283 GLN A C 1
ATOM 2281 O O . GLN A 1 283 ? -4.001 21.147 0.005 1.00 44.78 283 GLN A O 1
ATOM 2286 N N . PRO A 1 284 ? -2.738 22.128 1.625 1.00 48.91 284 PRO A N 1
ATOM 2287 C CA . PRO A 1 284 ? -1.745 21.057 1.722 1.00 48.91 284 PRO A CA 1
ATOM 2288 C C . PRO A 1 284 ? -2.420 19.720 2.010 1.00 48.91 284 PRO A C 1
ATOM 2290 O O . PRO A 1 284 ? -3.280 19.597 2.884 1.00 48.91 284 PRO A O 1
ATOM 2293 N N . VAL A 1 285 ? -2.053 18.715 1.223 1.00 52.88 285 VAL A N 1
ATOM 2294 C CA . VAL A 1 285 ? -2.783 17.458 1.168 1.00 52.88 285 VAL A CA 1
ATOM 2295 C C . VAL A 1 285 ? -1.998 16.401 1.918 1.00 52.88 285 VAL A C 1
ATOM 2297 O O . VAL A 1 285 ? -1.001 15.881 1.428 1.00 52.88 285 VAL A O 1
ATOM 2300 N N . ALA A 1 286 ? -2.466 16.027 3.104 1.00 66.62 286 ALA A N 1
ATOM 2301 C CA . ALA A 1 286 ? -1.974 14.802 3.714 1.00 66.62 286 ALA A CA 1
ATOM 2302 C C . ALA A 1 286 ? -2.648 13.596 3.039 1.00 66.62 286 ALA A C 1
ATOM 2304 O O . ALA A 1 286 ? -3.793 13.654 2.592 1.00 66.62 286 ALA A O 1
ATOM 2305 N N . TRP A 1 287 ? -1.941 12.476 2.946 1.00 70.75 287 TRP A N 1
ATOM 2306 C CA . TRP A 1 287 ? -2.467 11.245 2.361 1.00 70.75 287 TRP A CA 1
ATOM 2307 C C . TRP A 1 287 ? -2.457 10.127 3.397 1.00 70.75 287 TRP A C 1
ATOM 2309 O O . TRP A 1 287 ? -1.530 9.986 4.195 1.00 70.75 287 TRP A O 1
ATOM 2319 N N . ARG A 1 288 ? -3.500 9.297 3.383 1.00 75.69 288 ARG A N 1
ATOM 2320 C CA . ARG A 1 288 ? -3.657 8.161 4.295 1.00 75.69 288 ARG A CA 1
ATOM 2321 C C . ARG A 1 288 ? -3.824 6.879 3.493 1.00 75.69 288 ARG A C 1
ATOM 2323 O O . ARG A 1 288 ? -4.802 6.715 2.770 1.00 75.69 288 ARG A O 1
ATOM 2330 N N . LEU A 1 289 ? -2.891 5.943 3.628 1.00 74.75 289 LEU A N 1
ATOM 2331 C CA . LEU A 1 289 ? -2.985 4.618 3.017 1.00 74.75 289 LEU A CA 1
ATOM 2332 C C . LEU A 1 289 ? -3.580 3.623 4.015 1.00 74.75 289 LEU A C 1
ATOM 2334 O O . LEU A 1 289 ? -3.073 3.497 5.131 1.00 74.75 289 LEU A O 1
ATOM 2338 N N . ARG A 1 290 ? -4.604 2.873 3.595 1.00 76.25 290 ARG A N 1
ATOM 2339 C CA . ARG A 1 290 ? -5.061 1.660 4.287 1.00 76.25 290 ARG A CA 1
ATOM 2340 C C . ARG A 1 290 ? -4.774 0.425 3.444 1.00 76.25 290 ARG A C 1
ATOM 2342 O O . ARG A 1 290 ? -5.053 0.401 2.242 1.00 76.25 290 ARG A O 1
ATOM 2349 N N . LEU A 1 291 ? -4.257 -0.604 4.103 1.00 70.56 291 LEU A N 1
ATOM 2350 C CA . LEU A 1 291 ? -4.039 -1.931 3.540 1.00 70.56 291 LEU A CA 1
ATOM 2351 C C . LEU A 1 291 ? -4.914 -2.947 4.248 1.00 70.56 291 LEU A C 1
ATOM 2353 O O . LEU A 1 291 ? -5.067 -2.872 5.464 1.00 70.56 291 LEU A O 1
ATOM 2357 N N . TRP A 1 292 ? -5.371 -3.947 3.510 1.00 76.38 292 TRP A N 1
ATOM 2358 C CA . TRP A 1 292 ? -5.967 -5.152 4.066 1.00 76.38 292 TRP A CA 1
ATOM 2359 C C . TRP A 1 292 ? -5.058 -6.327 3.721 1.00 76.38 292 TRP A C 1
ATOM 2361 O O . TRP A 1 292 ? -4.771 -6.562 2.545 1.00 76.38 292 TRP A O 1
ATOM 2371 N N . LEU A 1 293 ? -4.575 -7.027 4.747 1.00 71.12 293 LEU A N 1
ATOM 2372 C CA . LEU A 1 293 ? -3.806 -8.257 4.579 1.00 71.12 293 LEU A CA 1
ATOM 2373 C C . LEU A 1 293 ? -4.738 -9.468 4.635 1.00 71.12 293 LEU A C 1
ATOM 2375 O O . LEU A 1 293 ? -5.674 -9.502 5.436 1.00 71.12 293 LEU A O 1
ATOM 2379 N N . ASP A 1 294 ? -4.485 -10.450 3.778 1.00 62.88 294 ASP A N 1
ATOM 2380 C CA . ASP A 1 294 ? -5.204 -11.715 3.773 1.00 62.88 294 ASP A CA 1
ATOM 2381 C C . ASP A 1 294 ? -4.754 -12.582 4.957 1.00 62.88 294 ASP A C 1
ATOM 2383 O O . ASP A 1 294 ? -3.562 -12.822 5.172 1.00 62.88 294 ASP A O 1
ATOM 2387 N N . ALA A 1 295 ? -5.721 -13.059 5.738 1.00 48.03 295 ALA A N 1
ATOM 2388 C CA . ALA A 1 295 ? -5.476 -13.839 6.947 1.00 48.03 295 ALA A CA 1
ATOM 2389 C C . ALA A 1 295 ? -4.882 -15.228 6.645 1.00 48.03 295 ALA A C 1
ATOM 2391 O O . ALA A 1 295 ? -4.338 -15.874 7.542 1.00 48.03 295 ALA A O 1
ATOM 2392 N N . THR A 1 296 ? -4.949 -15.699 5.394 1.00 51.50 296 THR A N 1
ATOM 2393 C CA . THR A 1 296 ? -4.399 -17.005 5.007 1.00 51.50 296 THR A CA 1
ATOM 2394 C C . THR A 1 296 ? -2.874 -17.087 5.085 1.00 51.50 296 THR A C 1
ATOM 2396 O O . THR A 1 296 ? -2.364 -18.181 5.321 1.00 51.50 296 THR A O 1
ATOM 2399 N N . ASP A 1 297 ? -2.142 -15.972 4.963 1.00 44.53 297 ASP A N 1
ATOM 2400 C CA . ASP A 1 297 ? -0.674 -15.965 5.119 1.00 44.53 297 ASP A CA 1
ATOM 2401 C C . ASP A 1 297 ? -0.232 -15.847 6.593 1.00 44.53 297 ASP A C 1
ATOM 2403 O O . ASP A 1 297 ? 0.840 -16.337 6.953 1.00 44.53 297 ASP A O 1
ATOM 2407 N N . ALA A 1 298 ? -1.077 -15.306 7.483 1.00 42.06 298 ALA A N 1
ATOM 2408 C CA . ALA A 1 298 ? -0.768 -15.183 8.914 1.00 42.06 298 ALA A CA 1
ATOM 2409 C C . ALA A 1 298 ? -0.569 -16.546 9.607 1.00 42.06 298 ALA A C 1
ATOM 2411 O O . ALA A 1 298 ? 0.126 -16.628 10.614 1.00 42.06 298 ALA A O 1
ATOM 2412 N N . ARG A 1 299 ? -1.109 -17.637 9.039 1.00 40.78 299 ARG A N 1
ATOM 2413 C CA . ARG A 1 299 ? -0.918 -19.011 9.542 1.00 40.78 299 ARG A CA 1
ATOM 2414 C C . ARG A 1 299 ? 0.494 -19.569 9.318 1.00 40.78 299 ARG A C 1
ATOM 2416 O O . ARG A 1 299 ? 0.831 -20.575 9.933 1.00 40.78 299 ARG A O 1
ATOM 2423 N N . GLN A 1 300 ? 1.308 -18.964 8.445 1.00 41.31 300 GLN A N 1
ATOM 2424 C CA . GLN A 1 300 ? 2.697 -19.395 8.206 1.00 41.31 300 GLN A CA 1
ATOM 2425 C C . GLN A 1 300 ? 3.719 -18.635 9.067 1.00 41.31 300 GLN A C 1
ATOM 2427 O O . GLN A 1 300 ? 4.842 -19.103 9.242 1.00 41.31 300 GLN A O 1
ATOM 2432 N N . THR A 1 301 ? 3.335 -17.501 9.654 1.00 40.34 301 THR A N 1
ATOM 2433 C CA . THR A 1 301 ? 4.097 -16.806 10.700 1.00 40.34 301 THR A CA 1
ATOM 2434 C C . THR A 1 301 ? 3.616 -17.288 12.070 1.00 40.34 301 THR A C 1
ATOM 2436 O O . THR A 1 301 ? 2.418 -17.318 12.309 1.00 40.34 301 THR A O 1
ATOM 2439 N N . ALA A 1 302 ? 4.517 -17.694 12.967 1.00 30.42 302 ALA A N 1
ATOM 2440 C CA . ALA A 1 302 ? 4.222 -18.423 14.212 1.00 30.42 302 ALA A CA 1
ATOM 2441 C C . ALA A 1 302 ? 3.473 -17.632 15.322 1.00 30.42 302 ALA A C 1
ATOM 2443 O O . ALA A 1 302 ? 3.808 -17.765 16.496 1.00 30.42 302 ALA A O 1
ATOM 2444 N N . VAL A 1 303 ? 2.475 -16.808 14.986 1.00 37.34 303 VAL A N 1
ATOM 2445 C CA . VAL A 1 303 ? 1.640 -16.064 15.946 1.00 37.34 303 VAL A CA 1
ATOM 2446 C C . VAL A 1 303 ? 0.175 -16.047 15.459 1.00 37.34 303 VAL A C 1
ATOM 2448 O O . VAL A 1 303 ? -0.182 -15.223 14.618 1.00 37.34 303 VAL A O 1
ATOM 2451 N N . PRO A 1 304 ? -0.689 -16.956 15.950 1.00 33.84 304 PRO A N 1
ATOM 2452 C CA . PRO A 1 304 ? -2.051 -17.155 15.434 1.00 33.84 304 PRO A CA 1
ATOM 2453 C C . PRO A 1 304 ? -3.106 -16.110 15.867 1.00 33.84 304 PRO A C 1
ATOM 2455 O O . PRO A 1 304 ? -4.254 -16.221 15.446 1.00 33.84 304 PRO A O 1
ATOM 2458 N N . GLU A 1 305 ? -2.753 -15.073 16.635 1.00 34.59 305 GLU A N 1
ATOM 2459 C CA . GLU A 1 305 ? -3.697 -14.044 17.130 1.00 34.59 305 GLU A CA 1
ATOM 2460 C C . GLU A 1 305 ? -3.908 -12.826 16.199 1.00 34.59 305 GLU A C 1
ATOM 2462 O O . GLU A 1 305 ? -4.644 -11.905 16.538 1.00 34.59 305 GLU A O 1
ATOM 2467 N N . GLN A 1 306 ? -3.304 -12.788 15.005 1.00 37.91 306 GLN A N 1
ATOM 2468 C CA . GLN A 1 306 ? -3.327 -11.608 14.113 1.00 37.91 306 GLN A CA 1
ATOM 2469 C C . GLN A 1 306 ? -4.144 -11.812 12.825 1.00 37.91 306 GLN A C 1
ATOM 2471 O O . GLN A 1 306 ? -3.696 -11.490 11.722 1.00 37.91 306 GLN A O 1
ATOM 2476 N N . ALA A 1 307 ? -5.354 -12.360 12.935 1.00 33.94 307 ALA A N 1
ATOM 2477 C CA . ALA A 1 307 ? -6.252 -12.468 11.789 1.00 33.94 307 ALA A CA 1
ATOM 2478 C C . ALA A 1 307 ? -6.899 -11.100 11.485 1.00 33.94 307 ALA A C 1
ATOM 2480 O O . ALA A 1 307 ? -7.670 -10.574 12.280 1.00 33.94 307 ALA A O 1
ATOM 2481 N N . MET A 1 308 ? -6.592 -10.561 10.300 1.00 38.16 308 MET A N 1
ATOM 2482 C CA . MET A 1 308 ? -7.046 -9.274 9.742 1.00 38.16 308 MET A CA 1
ATOM 2483 C C . MET A 1 308 ? -6.272 -8.034 10.231 1.00 38.16 308 MET A C 1
ATOM 2485 O O . MET A 1 308 ? -6.782 -7.156 10.923 1.00 38.16 308 MET A O 1
ATOM 2489 N N . LEU A 1 309 ? -5.016 -7.926 9.788 1.00 41.53 309 LEU A N 1
ATOM 2490 C CA . LEU A 1 309 ? -4.183 -6.746 10.006 1.00 41.53 309 LEU A CA 1
ATOM 2491 C C . LEU A 1 309 ? -4.546 -5.638 8.999 1.00 41.53 309 LEU A C 1
ATOM 2493 O O . LEU A 1 309 ? -4.250 -5.743 7.805 1.00 41.53 309 LEU A O 1
ATOM 2497 N N . VAL A 1 310 ? -5.154 -4.554 9.483 1.00 43.88 310 VAL A N 1
ATOM 2498 C CA . VAL A 1 310 ? -5.321 -3.315 8.710 1.00 43.88 310 VAL A CA 1
ATOM 2499 C C . VAL A 1 310 ? -4.176 -2.372 9.055 1.00 43.88 310 VAL A C 1
ATOM 2501 O O . VAL A 1 310 ? -4.219 -1.718 10.091 1.00 43.88 310 VAL A O 1
ATOM 2504 N N . ARG A 1 311 ? -3.140 -2.273 8.213 1.00 50.00 311 ARG A N 1
ATOM 2505 C CA . ARG A 1 311 ? -2.079 -1.271 8.429 1.00 50.00 311 ARG A CA 1
ATOM 2506 C C . ARG A 1 311 ? -2.524 0.081 7.885 1.00 50.00 311 ARG A C 1
ATOM 2508 O O . ARG A 1 311 ? -2.867 0.188 6.706 1.00 50.00 311 ARG A O 1
ATOM 2515 N N . GLN A 1 312 ? -2.477 1.106 8.733 1.00 47.03 312 GLN A N 1
ATOM 2516 C CA . GLN A 1 312 ? -2.712 2.493 8.348 1.00 47.03 312 GLN A CA 1
ATOM 2517 C C . GLN A 1 312 ? -1.386 3.255 8.351 1.00 47.03 312 GLN A C 1
ATOM 2519 O O . GLN A 1 312 ? -0.631 3.189 9.318 1.00 47.03 312 GLN A O 1
ATOM 2524 N N . VAL A 1 313 ? -1.101 3.977 7.269 1.00 48.84 313 VAL A N 1
ATOM 2525 C CA . VAL A 1 313 ? 0.067 4.860 7.180 1.00 48.84 313 VAL A CA 1
ATOM 2526 C C . VAL A 1 313 ? -0.397 6.245 6.774 1.00 48.84 313 VAL A C 1
ATOM 2528 O O . VAL A 1 313 ? -0.926 6.432 5.680 1.00 48.84 313 VAL A O 1
ATOM 2531 N N . THR A 1 314 ? -0.213 7.200 7.681 1.00 45.00 314 THR A N 1
ATOM 2532 C CA . THR A 1 314 ? -0.415 8.627 7.426 1.00 45.00 314 THR A CA 1
ATOM 2533 C C . THR A 1 314 ? 0.890 9.217 6.903 1.00 45.00 314 THR A C 1
ATOM 2535 O O . THR A 1 314 ? 1.965 8.907 7.424 1.00 45.00 314 THR A O 1
ATOM 2538 N N . ILE A 1 315 ? 0.799 10.023 5.851 1.00 46.69 315 ILE A N 1
ATOM 2539 C CA . ILE A 1 315 ? 1.924 10.709 5.219 1.00 46.69 315 ILE A CA 1
ATOM 2540 C C . ILE A 1 315 ? 1.518 12.172 5.108 1.00 46.69 315 ILE A C 1
ATOM 2542 O O . ILE A 1 315 ? 0.579 12.499 4.384 1.00 46.69 315 ILE A O 1
ATOM 2546 N N . GLN A 1 316 ? 2.187 13.031 5.870 1.00 44.31 316 GLN A N 1
ATOM 2547 C CA . GLN A 1 316 ? 2.044 14.477 5.750 1.00 44.31 316 GLN A CA 1
ATOM 2548 C C . GLN A 1 316 ? 3.030 14.973 4.687 1.00 44.31 316 GLN A C 1
ATOM 2550 O O . GLN A 1 316 ? 4.206 14.603 4.714 1.00 44.31 316 GLN A O 1
ATOM 2555 N N . GLU A 1 317 ? 2.554 15.777 3.737 1.00 41.78 317 GLU A N 1
ATOM 2556 C CA . GLU A 1 317 ? 3.432 16.531 2.841 1.00 41.78 317 GLU A CA 1
AT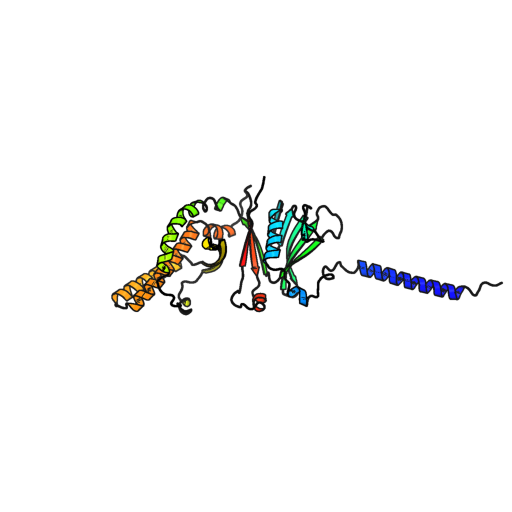OM 2557 C C . GLU A 1 317 ? 4.104 17.648 3.644 1.00 41.78 317 GLU A C 1
ATOM 2559 O O . GLU A 1 317 ? 3.459 18.611 4.052 1.00 41.78 317 GLU A O 1
ATOM 2564 N N . THR A 1 318 ? 5.411 17.543 3.878 1.00 37.19 318 THR A N 1
ATOM 2565 C CA . THR A 1 318 ? 6.205 18.685 4.337 1.00 37.19 318 THR A CA 1
ATOM 2566 C C . THR A 1 318 ? 6.645 19.477 3.112 1.00 37.19 318 THR A C 1
ATOM 2568 O O . THR A 1 318 ? 7.651 19.142 2.483 1.00 37.19 318 THR A O 1
ATOM 2571 N N . HIS A 1 319 ? 5.894 20.514 2.743 1.00 35.62 319 HIS A N 1
ATOM 2572 C CA . HIS A 1 319 ? 6.408 21.522 1.822 1.00 35.62 319 HIS A CA 1
ATOM 2573 C C . HIS A 1 319 ? 7.493 22.326 2.548 1.00 35.62 319 HIS A C 1
ATOM 2575 O O . HIS A 1 319 ? 7.188 23.174 3.381 1.00 35.62 319 HIS A O 1
ATOM 2581 N N . SER A 1 320 ? 8.762 22.039 2.250 1.00 28.86 320 SER A N 1
ATOM 2582 C CA . SER A 1 320 ? 9.831 23.008 2.496 1.00 28.86 320 SER A CA 1
ATOM 2583 C C . SER A 1 320 ? 9.778 24.028 1.347 1.00 28.86 320 SER A C 1
ATOM 2585 O O . SER A 1 320 ? 9.740 23.579 0.196 1.00 28.86 320 SER A O 1
ATOM 2587 N N . PRO A 1 321 ? 9.682 25.340 1.635 1.00 35.25 321 PRO A N 1
ATOM 2588 C CA . PRO A 1 321 ? 9.564 26.387 0.619 1.00 35.25 321 PRO A CA 1
ATOM 2589 C C . PRO A 1 321 ? 10.778 26.474 -0.309 1.00 35.25 321 PRO A C 1
ATOM 2591 O O . PRO A 1 321 ? 11.901 26.140 0.144 1.00 35.25 321 PRO A O 1
#

pLDDT: mean 70.46, std 22.18, range [28.86, 97.75]

Foldseek 3Di:
DDDDPVPPVVVVVVVVVVVVVVVVVVVVCCVVVPDVPVPPPDDDPVVVVVCQDPPVVLVVVVLQQVLFFPDWDDDWQKIKGWGQFDQDPPHRHTGRFTKIWMWGWDQDPNKIWTKIWIAGPPDPDPPRIDIDTRDIQFPGKDKDKDDCVLCVLVVVCVVVCVVVVVPVVVVVVDDDDPPDPPPPVPQQDQPDWDWDFDQDPVVRDTDIDTQRDDDLVSLVVVLVVLVVVLVVCVVVVVVVVNVVSVVVSVVSVVSSVVNVVCVVSCVVVCVVCVVPDDDDDDDFIKMKMWTWGQQVCVVVPPDNPDHIDIDIDIHGNDDDD

Solvent-accessible surface area (backbone atoms only — not comparable to full-atom values): 19150 Å² total; per-residue (Å²): 144,88,87,82,78,62,63,65,60,51,50,51,50,54,52,52,52,50,52,54,50,51,53,51,50,50,53,50,47,51,61,67,68,44,66,89,56,92,56,86,86,50,70,57,82,77,60,46,73,77,56,57,62,56,74,66,59,47,52,49,52,52,49,50,41,58,68,34,38,78,42,80,48,81,53,90,43,32,39,38,32,36,28,43,46,30,62,39,94,90,70,67,43,78,34,77,48,50,22,40,36,33,41,35,66,46,80,55,94,96,38,29,25,37,34,40,36,37,30,46,72,88,49,90,57,93,77,36,63,49,79,44,84,51,42,71,41,38,73,45,51,50,78,42,84,39,68,62,86,67,44,78,71,51,70,70,46,68,82,62,52,72,75,62,62,78,65,60,70,74,61,73,78,68,70,96,67,87,82,64,90,78,66,72,78,76,56,63,71,66,71,40,82,41,80,40,84,42,78,37,73,96,72,76,41,74,41,84,40,80,42,72,42,60,46,63,70,49,48,50,58,47,51,53,49,50,54,53,51,31,57,52,27,56,77,68,68,37,61,72,59,27,54,54,42,49,55,52,47,53,53,51,50,54,52,49,51,52,52,49,51,40,43,76,67,40,55,49,53,51,70,57,51,69,79,69,73,89,86,88,78,99,64,79,60,28,37,36,38,41,37,36,39,41,48,80,57,38,74,80,46,100,56,85,88,60,75,63,52,66,54,74,47,80,44,74,63,80,81,76,133

Radius of gyration: 31.58 Å; Cα contacts (8 Å, |Δi|>4): 367; chains: 1; bounding box: 73×58×120 Å

Mean predicted aligned error: 16.92 Å

Sequence (321 aa):
MTARGFTLLELLLATMLTVIVMVGVMAVVVRIAQPLDPRDRSPGPQDQARQSPPIDRWLRVLRTDLAHAKNIQTAENKITLTGYAALSDRGRGPTHRPAKITYQLQTTNRRCWIIRRQQWLDELTSDNVQCDLIGAGVSRFKLFRYSAEGEELSGKYESMSSDASEWADDAAELGHERHGEAEERDLPHVIRHRWAYVYNEKKSRYEYQLIDLYDIDALDAHIERLAKDLKKAERADERKRALKLNSHLAFLQQKRERVLKLLAAGVLDDLLREESGAMRSEQPVAWRLRLWLDATDARQTAVPEQAMLVRQVTIQETHSP

Secondary structure (DSSP, 8-state):
----SSHHHHHHHHHHHHHHHHHHHHHHHHHHHS---TTTTS--HHHHTT-PPPHHHHHHHHHHHHHTEEEEEEETTEEEEEES-EEPTTT--EE---EEEEEEEEEETTEEEEEEEEEESS--STT-EEEEEEEESEEEEEEEEEEGGGTTTTTTTGGGSGGGGGGSSGGGSS------TTSGGGS--EEEEEEEEEEEGGGTEEEEEEEEEE-HHHHHHHHHHHHHHHHHHHHTT-HHHHHHHHHHHHHHHHHHHHHHHHHHTTHHHHHHHTTS------S-EEEEEEEEE-HHHHTTTT-TT-SS-EEEEEE------